Protein AF-A0ABD3PAX6-F1 (afdb_monomer)

Mean predicted aligned error: 10.66 Å

Secondary structure (DSSP, 8-state):
-------TTSPPPPBTTB--SSHHHHHHHHHHHHHHHHHHHS-------SSS----PPPEEEE-S-HHHHTT--GGGSPTT-EEEEEEEEBTTB--HHHHHHHHHHHHHHHHHTT--SHHHHHT--GGG-EEE--TTS-SEEE-TT---SSS-EEEEEEEES-SSSSHHHHHHHHHHHHHHHHHSS--

Organism: NCBI:txid2934178

InterPro domains:
  IPR005583 DNA-binding and peroxide stress resistance protein YaaA [PF03883] (1-132)
  IPR005583 DNA-binding and peroxide stress resistance protein YaaA [PTHR30283] (1-163)

Nearest PDB structures (foldseek):
  5caj-assembly2_B  TM=7.526E-01  e=3.115E-07  Escherichia coli K-12

Foldseek 3Di:
DDDDDFFQQDQDDDDPPDPDNGNLSVCLLVVQLVVQVVQVVPPDDDDDDDDDDPDDAGFEAEDLDPCRVCSSYDLLSHDANYEDEDEAEAEPNHGDPVVSNVVSVVLVVQCVVVVDGDPVSSQPDCPPQKHKDADPVRHQKDAPPVDDHPGNYTYMYIYIYNHPPPPVVVVVVVVVVVVVVVVVVVPD

pLDDT: mean 81.48, std 18.69, range [36.78, 98.56]

Structure (mmCIF, N/CA/C/O backbone):
data_AF-A0ABD3PAX6-F1
#
_entry.id   AF-A0ABD3PAX6-F1
#
loop_
_atom_site.group_PDB
_atom_site.id
_atom_site.type_symbol
_atom_site.label_atom_id
_atom_site.label_alt_id
_atom_site.label_comp_id
_atom_site.label_asym_id
_atom_site.label_entity_id
_atom_site.label_seq_id
_atom_site.pdbx_PDB_ins_code
_atom_site.Cartn_x
_atom_site.Cartn_y
_atom_site.Cartn_z
_atom_site.occupancy
_atom_site.B_iso_or_equiv
_atom_site.auth_seq_id
_atom_site.auth_comp_id
_atom_site.auth_asym_id
_atom_site.auth_atom_id
_atom_site.pdbx_PDB_model_num
ATOM 1 N N . MET A 1 1 ? -0.641 9.024 -21.288 1.00 80.88 1 MET A N 1
ATOM 2 C CA . MET A 1 1 ? 0.123 7.758 -21.410 1.00 80.88 1 MET A CA 1
ATOM 3 C C . MET A 1 1 ? -0.416 7.006 -22.624 1.00 80.88 1 MET A C 1
ATOM 5 O O . MET A 1 1 ? -1.624 7.050 -22.813 1.00 80.88 1 MET A O 1
ATOM 9 N N . HIS A 1 2 ? 0.431 6.404 -23.468 1.00 93.50 2 HIS A N 1
ATOM 10 C CA . HIS A 1 2 ? -0.032 5.556 -24.586 1.00 93.50 2 HIS A CA 1
ATOM 11 C C . HIS A 1 2 ? -0.521 4.201 -24.041 1.00 93.50 2 HIS A C 1
ATOM 13 O O . HIS A 1 2 ? -0.022 3.787 -22.992 1.00 93.50 2 HIS A O 1
ATOM 19 N N . PRO A 1 3 ? -1.476 3.512 -24.693 1.00 93.81 3 PRO A N 1
ATOM 20 C CA . PRO A 1 3 ? -1.911 2.191 -24.247 1.00 93.81 3 PRO A CA 1
ATOM 21 C C . PRO A 1 3 ? -0.753 1.186 -24.335 1.00 93.81 3 PRO A C 1
ATOM 23 O O . PRO A 1 3 ? -0.073 1.105 -25.355 1.00 93.81 3 PRO A O 1
ATOM 26 N N . TYR A 1 4 ? -0.529 0.423 -23.265 1.00 93.94 4 TYR A N 1
ATOM 27 C CA . TYR A 1 4 ? 0.494 -0.623 -23.201 1.00 93.94 4 TYR A CA 1
ATOM 28 C C . TYR A 1 4 ? 0.023 -1.792 -22.329 1.00 93.94 4 TYR A C 1
ATOM 30 O O . TYR A 1 4 ? -0.873 -1.640 -21.499 1.00 93.94 4 TYR A O 1
ATOM 38 N N . ARG A 1 5 ? 0.656 -2.957 -22.498 1.00 93.06 5 ARG A N 1
ATOM 39 C CA . ARG A 1 5 ? 0.521 -4.106 -21.596 1.00 93.06 5 ARG A CA 1
ATOM 40 C C . ARG A 1 5 ? 1.903 -4.683 -21.326 1.00 93.06 5 ARG A C 1
ATOM 42 O O . ARG A 1 5 ? 2.498 -5.292 -22.209 1.00 93.06 5 ARG A O 1
ATOM 49 N N . LEU A 1 6 ? 2.416 -4.442 -20.126 1.00 91.88 6 LEU A N 1
ATOM 50 C CA . LEU A 1 6 ? 3.756 -4.850 -19.718 1.00 91.88 6 LEU A CA 1
ATOM 51 C C . LEU A 1 6 ? 3.761 -5.060 -18.200 1.00 91.88 6 LEU A C 1
ATOM 53 O O . LEU A 1 6 ? 3.937 -4.112 -17.438 1.00 91.88 6 LEU A O 1
ATOM 57 N N . GLU A 1 7 ? 3.491 -6.291 -17.774 1.00 92.06 7 GLU A N 1
ATOM 58 C CA . GLU A 1 7 ? 3.361 -6.645 -16.354 1.00 92.06 7 GLU A CA 1
ATOM 59 C C . GLU A 1 7 ? 4.737 -6.812 -15.701 1.00 92.06 7 GLU A C 1
ATOM 61 O O . GLU A 1 7 ? 5.684 -7.242 -16.362 1.00 92.06 7 GLU A O 1
ATOM 66 N N . MET A 1 8 ? 4.857 -6.534 -14.402 1.00 91.81 8 MET A N 1
ATOM 67 C CA . MET A 1 8 ? 6.151 -6.495 -13.705 1.00 91.81 8 MET A CA 1
ATOM 68 C C . MET A 1 8 ? 6.853 -7.867 -13.627 1.00 91.81 8 MET A C 1
ATOM 70 O O . MET A 1 8 ? 8.078 -7.945 -13.534 1.00 91.81 8 MET A O 1
ATOM 74 N N . THR A 1 9 ? 6.089 -8.956 -13.720 1.00 90.31 9 THR A N 1
ATOM 75 C CA . THR A 1 9 ? 6.612 -10.331 -13.808 1.00 90.31 9 THR A CA 1
ATOM 76 C C . THR A 1 9 ? 7.155 -10.705 -15.188 1.00 90.31 9 THR A C 1
ATOM 78 O O . THR A 1 9 ? 7.787 -11.751 -15.325 1.00 90.31 9 THR A O 1
ATOM 81 N N . SER A 1 10 ? 6.944 -9.872 -16.211 1.00 90.06 10 SER A N 1
ATOM 82 C CA . SER A 1 10 ? 7.397 -10.163 -17.575 1.00 90.06 10 SER A CA 1
ATOM 83 C C . SER A 1 10 ? 8.920 -10.245 -17.643 1.00 90.06 10 SER A C 1
ATOM 85 O O . SER A 1 10 ? 9.623 -9.462 -16.996 1.00 90.06 10 SER A O 1
ATOM 87 N N . ARG A 1 11 ? 9.438 -11.152 -18.478 1.00 85.75 11 ARG A N 1
ATOM 88 C CA . ARG A 1 11 ? 10.875 -11.223 -18.752 1.00 85.75 11 ARG A CA 1
ATOM 89 C C . ARG A 1 11 ? 11.302 -9.994 -19.569 1.00 85.75 11 ARG A C 1
ATOM 91 O O . ARG A 1 11 ? 10.671 -9.704 -20.589 1.00 85.75 11 ARG A O 1
ATOM 98 N N . PRO A 1 12 ? 12.334 -9.253 -19.142 1.00 82.12 12 PRO A N 1
ATOM 99 C CA . PRO A 1 12 ? 12.832 -8.118 -19.896 1.00 82.12 12 PRO A CA 1
ATOM 100 C C . PRO A 1 12 ? 13.478 -8.553 -21.210 1.00 82.12 12 PRO A C 1
ATOM 102 O O . PRO A 1 12 ? 1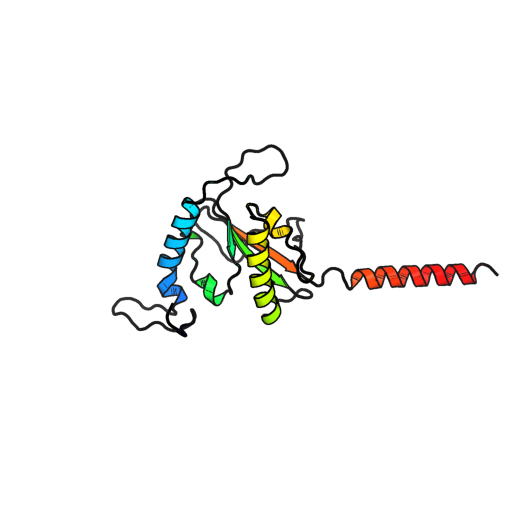3.990 -9.664 -21.333 1.00 82.12 12 PRO A O 1
ATOM 105 N N . PHE A 1 13 ? 13.530 -7.628 -22.170 1.00 80.75 13 PHE A N 1
ATOM 106 C CA . PHE A 1 13 ? 14.451 -7.770 -23.294 1.00 80.75 13 PHE A CA 1
ATOM 107 C C . PHE A 1 13 ? 15.891 -7.858 -22.767 1.00 80.75 13 PHE A C 1
ATOM 109 O O . PHE A 1 13 ? 16.261 -6.970 -21.978 1.00 80.75 13 PHE A O 1
ATOM 116 N N . PRO A 1 14 ? 16.666 -8.876 -23.197 1.00 75.69 14 PRO A N 1
ATOM 117 C CA . PRO A 1 14 ? 18.051 -9.059 -22.783 1.00 75.69 14 PRO A CA 1
ATOM 118 C C . PRO A 1 14 ? 18.893 -7.817 -23.073 1.00 75.69 14 PRO A C 1
ATOM 120 O O . PRO A 1 14 ? 18.686 -7.134 -24.079 1.00 75.69 14 PRO A O 1
ATOM 123 N N . ARG A 1 15 ? 19.846 -7.533 -22.190 1.00 74.94 15 ARG A N 1
ATOM 124 C CA . ARG A 1 15 ? 20.941 -6.589 -22.426 1.00 74.94 15 ARG A CA 1
ATOM 125 C C . ARG A 1 15 ? 22.255 -7.328 -22.254 1.00 74.94 15 ARG A C 1
ATOM 127 O O . ARG A 1 15 ? 22.300 -8.298 -21.509 1.00 74.94 15 ARG A O 1
ATOM 134 N N . GLU A 1 16 ? 23.291 -6.852 -22.937 1.00 62.81 16 GLU A N 1
ATOM 135 C CA . GLU A 1 16 ? 24.602 -7.511 -22.996 1.00 62.81 16 GLU A CA 1
ATOM 136 C C . GLU A 1 16 ? 25.227 -7.745 -21.602 1.00 62.81 16 GLU A C 1
ATOM 138 O O . GLU A 1 16 ? 25.950 -8.721 -21.442 1.00 62.81 16 GLU A O 1
ATOM 143 N N . ASP A 1 17 ? 24.835 -6.961 -20.582 1.00 65.62 17 ASP A N 1
ATOM 144 C CA . ASP A 1 17 ? 25.420 -6.992 -19.228 1.00 65.62 17 ASP A CA 1
ATOM 145 C C . ASP A 1 17 ? 24.410 -7.178 -18.066 1.00 65.62 17 ASP A C 1
ATOM 147 O O . ASP A 1 17 ? 24.768 -6.997 -16.902 1.00 65.62 17 ASP A O 1
ATOM 151 N N . GLU A 1 18 ? 23.136 -7.505 -18.330 1.00 68.25 18 GLU A N 1
ATOM 152 C CA . GLU A 1 18 ? 22.104 -7.649 -17.279 1.00 68.25 18 GLU A CA 1
ATOM 153 C C . GLU A 1 18 ? 21.283 -8.942 -17.463 1.00 68.25 18 GLU A C 1
ATOM 155 O O . GLU A 1 18 ? 20.508 -9.056 -18.415 1.00 68.25 18 GLU A O 1
ATOM 160 N N . ASP A 1 19 ? 21.391 -9.887 -16.516 1.00 70.06 19 ASP A N 1
ATOM 161 C CA . ASP A 1 19 ? 20.527 -11.082 -16.433 1.00 70.06 19 ASP A CA 1
ATOM 162 C C . ASP A 1 19 ? 19.377 -10.864 -15.437 1.00 70.06 19 ASP A C 1
ATOM 164 O O . ASP A 1 19 ? 19.252 -11.499 -14.388 1.00 70.06 19 ASP A O 1
ATOM 168 N N . ASP A 1 20 ? 18.542 -9.874 -15.748 1.00 81.62 20 ASP A N 1
ATOM 169 C CA . ASP A 1 20 ? 17.336 -9.597 -14.981 1.00 81.62 20 ASP A CA 1
ATOM 170 C C . ASP A 1 20 ? 16.285 -10.691 -15.197 1.00 81.62 20 ASP A C 1
ATOM 172 O O . ASP A 1 20 ? 15.753 -10.868 -16.298 1.00 81.62 20 ASP A O 1
ATOM 176 N N . ALA A 1 21 ? 15.899 -11.370 -14.116 1.00 85.06 21 ALA A N 1
ATOM 177 C CA . ALA A 1 21 ? 14.872 -12.408 -14.170 1.00 85.06 21 ALA A CA 1
ATOM 178 C C . ALA A 1 21 ? 13.506 -11.868 -14.640 1.00 85.06 21 ALA A C 1
ATOM 180 O O . ALA A 1 21 ? 12.761 -12.564 -15.334 1.00 85.06 21 ALA A O 1
ATOM 181 N N . ASN A 1 22 ? 13.154 -10.636 -14.257 1.00 90.31 22 ASN A N 1
ATOM 182 C CA . ASN A 1 22 ? 11.889 -9.990 -14.607 1.00 90.31 22 ASN A CA 1
ATOM 183 C C . ASN A 1 22 ? 12.006 -8.454 -14.558 1.00 90.31 22 ASN A C 1
ATOM 185 O O . ASN A 1 22 ? 13.026 -7.888 -14.170 1.00 90.31 22 ASN A O 1
ATOM 189 N N . LEU A 1 23 ? 10.951 -7.745 -14.961 1.00 92.25 23 LEU A N 1
ATOM 190 C CA . LEU A 1 23 ? 10.941 -6.282 -14.901 1.00 92.25 23 LEU A CA 1
ATOM 191 C C . LEU A 1 23 ? 11.031 -5.740 -13.470 1.00 92.25 23 LEU A C 1
ATOM 193 O O . LEU A 1 23 ? 11.559 -4.642 -13.288 1.00 92.25 23 LEU A O 1
ATOM 197 N N . ALA A 1 24 ? 10.578 -6.487 -12.458 1.00 91.19 24 ALA A N 1
ATOM 198 C CA . ALA A 1 24 ? 10.732 -6.062 -11.073 1.00 91.19 24 ALA A CA 1
ATOM 199 C C . ALA A 1 24 ? 12.209 -5.915 -10.694 1.00 91.19 24 ALA A C 1
ATOM 201 O O . ALA A 1 24 ? 12.563 -4.877 -10.137 1.00 91.19 24 ALA A O 1
ATOM 202 N N . SER A 1 25 ? 13.067 -6.892 -11.031 1.00 90.94 25 SER A N 1
ATOM 203 C CA . SER A 1 25 ? 14.514 -6.808 -10.769 1.00 90.94 25 SER A CA 1
ATOM 204 C C . SER A 1 25 ? 15.141 -5.643 -11.532 1.00 90.94 25 SER A C 1
ATOM 206 O O . SER A 1 25 ? 15.797 -4.794 -10.924 1.00 90.94 25 SER A O 1
ATOM 208 N N . ARG A 1 26 ? 14.788 -5.508 -12.815 1.00 91.12 26 ARG A N 1
ATOM 209 C CA . ARG A 1 26 ? 15.290 -4.453 -13.702 1.00 91.12 26 ARG A CA 1
ATOM 210 C C . ARG A 1 26 ? 15.020 -3.047 -13.187 1.00 91.12 26 ARG A C 1
ATOM 212 O O . ARG A 1 26 ? 15.859 -2.148 -13.259 1.00 91.12 26 ARG A O 1
ATOM 219 N N . TRP A 1 27 ? 13.808 -2.819 -12.693 1.00 92.69 27 TRP A N 1
ATOM 220 C CA . TRP A 1 27 ? 13.383 -1.503 -12.227 1.00 92.69 27 TRP A CA 1
ATOM 221 C C . TRP A 1 27 ? 13.668 -1.270 -10.749 1.00 92.69 27 TRP A C 1
ATOM 223 O O . TRP A 1 27 ? 13.583 -0.118 -10.309 1.00 92.69 27 TRP A O 1
ATOM 233 N N . ARG A 1 28 ? 14.069 -2.314 -10.009 1.00 93.19 28 ARG A N 1
ATOM 234 C CA . ARG A 1 28 ? 14.145 -2.312 -8.547 1.00 93.19 28 ARG A CA 1
ATOM 235 C C . ARG A 1 28 ? 14.882 -1.100 -8.002 1.00 93.19 28 ARG A C 1
ATOM 237 O O . ARG A 1 28 ? 14.334 -0.287 -7.257 1.00 93.19 28 ARG A O 1
ATOM 244 N N . ARG A 1 29 ? 16.126 -0.928 -8.446 1.00 93.88 29 ARG A N 1
ATOM 245 C CA . ARG A 1 29 ? 16.990 0.169 -8.001 1.00 93.88 29 ARG A CA 1
ATOM 246 C C . ARG A 1 29 ? 16.423 1.539 -8.379 1.00 93.88 29 ARG A C 1
ATOM 248 O O . ARG A 1 29 ? 16.417 2.451 -7.558 1.00 93.88 29 ARG A O 1
ATOM 255 N N . ARG A 1 30 ? 15.941 1.701 -9.615 1.00 95.12 30 ARG A N 1
ATOM 256 C CA . ARG A 1 30 ? 15.467 2.997 -10.136 1.00 95.12 30 ARG A CA 1
ATOM 257 C C . ARG A 1 30 ? 14.200 3.469 -9.431 1.00 95.12 30 ARG A C 1
ATOM 259 O O . ARG A 1 30 ? 14.141 4.627 -9.028 1.00 95.12 30 ARG A O 1
ATOM 266 N N . VAL A 1 31 ? 13.218 2.581 -9.279 1.00 96.19 31 VAL A N 1
ATOM 267 C CA . VAL A 1 31 ? 11.948 2.888 -8.607 1.00 96.19 31 VAL A CA 1
ATOM 268 C C . VAL A 1 31 ? 12.199 3.215 -7.141 1.00 96.19 31 VAL A C 1
ATOM 270 O O . VAL A 1 31 ? 11.724 4.241 -6.663 1.00 96.19 31 VAL A O 1
ATOM 273 N N . SER A 1 32 ? 13.013 2.413 -6.455 1.00 95.38 32 SER A N 1
ATOM 274 C CA . SER A 1 32 ? 13.305 2.625 -5.033 1.00 95.38 32 SER A CA 1
ATOM 275 C C . SER A 1 32 ? 14.030 3.947 -4.777 1.00 95.38 32 SER A C 1
ATOM 277 O O . SER A 1 32 ? 13.617 4.705 -3.907 1.00 95.38 32 SER A O 1
ATOM 279 N N . ILE A 1 33 ? 15.041 4.288 -5.590 1.00 94.62 33 ILE A N 1
ATOM 280 C CA . ILE A 1 33 ? 15.737 5.584 -5.494 1.00 94.62 33 ILE A CA 1
ATOM 281 C C . ILE A 1 33 ? 14.780 6.747 -5.764 1.00 94.62 33 ILE A C 1
ATOM 283 O O . ILE A 1 33 ? 14.853 7.774 -5.091 1.00 94.62 33 ILE A O 1
ATOM 287 N N . TYR A 1 34 ? 13.906 6.617 -6.765 1.00 96.12 34 TYR A N 1
ATOM 288 C CA . TYR A 1 34 ? 12.933 7.658 -7.079 1.00 96.12 34 TYR A CA 1
ATOM 289 C C . TYR A 1 34 ? 11.974 7.889 -5.906 1.00 96.12 34 TYR A C 1
ATOM 291 O O . TYR A 1 34 ? 11.870 9.014 -5.424 1.00 96.12 34 TYR A O 1
ATOM 299 N N . LEU A 1 35 ? 11.349 6.823 -5.395 1.00 95.00 35 LEU A N 1
ATOM 300 C CA . LEU A 1 35 ? 10.466 6.903 -4.232 1.00 95.00 35 LEU A CA 1
ATOM 301 C C . LEU A 1 35 ? 11.200 7.455 -3.011 1.00 95.00 35 LEU A C 1
ATOM 303 O O . LEU A 1 35 ? 10.666 8.322 -2.330 1.00 95.00 35 LEU A O 1
ATOM 307 N N . GLY A 1 36 ? 12.442 7.028 -2.770 1.00 92.62 36 GLY A N 1
ATOM 308 C CA . GLY A 1 36 ? 13.245 7.542 -1.667 1.00 92.62 36 GLY A CA 1
ATOM 309 C C . GLY A 1 36 ? 13.457 9.055 -1.743 1.00 92.62 36 GLY A C 1
ATOM 310 O O . GLY A 1 36 ? 13.267 9.747 -0.746 1.00 92.62 36 GLY A O 1
ATOM 311 N N . LYS A 1 37 ? 13.745 9.595 -2.935 1.00 92.75 37 LYS A N 1
ATOM 312 C CA . LYS A 1 37 ? 13.844 11.049 -3.151 1.00 92.75 37 LYS A CA 1
ATOM 313 C C . LYS A 1 37 ? 12.522 11.769 -2.891 1.00 92.75 37 LYS A C 1
ATOM 315 O O . LYS A 1 37 ? 12.536 12.839 -2.287 1.00 92.75 37 LYS A O 1
ATOM 320 N N . GLU A 1 38 ? 11.392 11.206 -3.311 1.00 93.19 38 GLU A N 1
ATOM 321 C CA . GLU A 1 38 ? 10.087 11.813 -3.023 1.00 93.19 38 GLU A CA 1
ATOM 322 C C . GLU A 1 38 ? 9.780 11.789 -1.521 1.00 93.19 38 GLU A C 1
ATOM 324 O O . GLU A 1 38 ? 9.359 12.804 -0.973 1.00 93.19 38 GLU A O 1
ATOM 329 N N . LEU A 1 39 ? 10.095 10.694 -0.823 1.00 90.31 39 LEU A N 1
ATOM 330 C CA . LEU A 1 39 ? 9.917 10.591 0.628 1.00 90.31 39 LEU A CA 1
ATOM 331 C C . LEU A 1 39 ? 10.756 11.628 1.392 1.00 90.31 39 LEU A C 1
ATOM 333 O O . LEU A 1 39 ? 10.253 12.210 2.345 1.00 90.31 39 LEU A O 1
ATOM 337 N N . THR A 1 40 ? 11.986 11.932 0.952 1.00 87.25 40 THR A N 1
ATOM 338 C CA . THR A 1 40 ? 12.804 12.996 1.580 1.00 87.25 40 THR A CA 1
ATOM 339 C C . THR A 1 40 ? 12.249 14.408 1.400 1.00 87.25 40 THR A C 1
ATOM 341 O O . THR A 1 40 ? 12.600 15.307 2.159 1.00 87.25 40 THR A O 1
ATOM 344 N N . ARG A 1 41 ? 11.401 14.632 0.388 1.00 85.81 41 ARG A N 1
ATOM 345 C CA . ARG A 1 41 ? 10.788 15.943 0.123 1.00 85.81 41 ARG A CA 1
ATOM 346 C C . ARG A 1 41 ? 9.532 16.180 0.948 1.00 85.81 41 ARG A C 1
ATOM 348 O O . ARG A 1 41 ? 9.098 17.326 1.073 1.00 85.81 41 ARG A O 1
ATOM 355 N N . ILE A 1 42 ? 8.939 15.121 1.495 1.00 82.12 42 ILE A N 1
ATOM 356 C CA . ILE A 1 42 ? 7.822 15.238 2.423 1.00 82.12 42 ILE A CA 1
ATOM 357 C C . ILE A 1 42 ? 8.382 15.864 3.702 1.00 82.12 42 ILE A C 1
ATOM 359 O O . ILE A 1 42 ? 9.102 15.224 4.462 1.00 82.12 42 ILE A O 1
ATOM 363 N N . ARG A 1 43 ? 8.084 17.150 3.917 1.00 61.94 43 ARG A N 1
ATOM 364 C CA . ARG A 1 43 ? 8.413 17.871 5.153 1.00 61.94 43 ARG A CA 1
ATOM 365 C C . ARG A 1 43 ? 7.711 17.142 6.312 1.00 61.94 43 ARG A C 1
ATOM 367 O O . ARG A 1 43 ? 6.486 17.200 6.393 1.00 61.94 43 ARG A O 1
ATOM 374 N N . SER A 1 44 ? 8.455 16.434 7.166 1.00 53.62 44 SER A N 1
ATOM 375 C CA . SER A 1 44 ? 7.926 15.875 8.424 1.00 53.62 44 SER A CA 1
ATOM 376 C C . SER A 1 44 ? 7.246 16.998 9.235 1.00 53.62 44 SER A C 1
ATOM 378 O O . SER A 1 44 ? 7.745 18.127 9.225 1.00 53.62 44 SER A O 1
ATOM 380 N N . PRO A 1 45 ? 6.094 16.741 9.883 1.00 57.94 45 PRO A N 1
ATOM 381 C CA . PRO A 1 45 ? 6.030 15.717 10.925 1.00 57.94 45 PRO A CA 1
ATOM 382 C C . PRO A 1 45 ? 4.866 14.728 10.761 1.00 57.94 45 PRO A C 1
ATOM 384 O O . PRO A 1 45 ? 3.806 15.077 10.238 1.00 57.94 45 PRO A O 1
ATOM 387 N N . PRO A 1 46 ? 5.029 13.497 11.273 1.00 47.66 46 PRO A N 1
ATOM 388 C CA . PRO A 1 46 ? 4.140 13.131 12.374 1.00 47.66 46 PRO A CA 1
ATOM 389 C C . PRO A 1 46 ? 4.828 12.330 13.486 1.00 47.66 46 PRO A C 1
ATOM 391 O O . PRO A 1 46 ? 5.616 11.416 13.251 1.00 47.66 46 PRO A O 1
ATOM 394 N N . ARG A 1 47 ? 4.453 12.691 14.714 1.00 50.16 47 ARG A N 1
ATOM 395 C CA . ARG A 1 47 ? 4.813 12.040 15.974 1.00 50.16 47 ARG A CA 1
ATOM 396 C C . ARG A 1 47 ? 4.327 10.590 15.976 1.00 50.16 47 ARG A C 1
ATOM 398 O O . ARG A 1 47 ? 3.189 10.318 15.592 1.00 50.16 47 ARG A O 1
ATOM 405 N N . LEU A 1 48 ? 5.165 9.682 16.461 1.00 45.56 48 LEU A N 1
ATOM 406 C CA . LEU A 1 48 ? 4.713 8.386 16.951 1.00 45.56 48 LEU A CA 1
ATOM 407 C C . LEU A 1 48 ? 4.477 8.553 18.458 1.00 45.56 48 LEU A C 1
ATOM 409 O O . LEU A 1 48 ? 5.443 8.610 19.206 1.00 45.56 48 LEU A O 1
ATOM 413 N N . GLY A 1 49 ? 3.225 8.693 18.896 1.00 45.03 49 GLY A N 1
ATOM 414 C CA . GLY A 1 49 ? 2.901 8.688 20.326 1.00 45.03 49 GLY A CA 1
ATOM 415 C C . GLY A 1 49 ? 1.568 9.347 20.668 1.00 45.03 49 GLY A C 1
ATOM 416 O O . GLY A 1 49 ? 1.340 10.513 20.340 1.00 45.03 49 GLY A O 1
ATOM 417 N N . GLU A 1 50 ? 0.705 8.601 21.358 1.00 47.00 50 GLU A N 1
ATOM 418 C CA . GLU A 1 50 ? -0.153 9.198 22.379 1.00 47.00 50 GLU A CA 1
ATOM 419 C C . GLU A 1 50 ? 0.793 9.635 23.509 1.00 47.00 50 GLU A C 1
ATOM 421 O O . GLU A 1 50 ? 1.582 8.830 23.985 1.00 47.00 50 GLU A O 1
ATOM 426 N N . GLU A 1 51 ? 0.751 10.918 23.866 1.00 42.22 51 GLU A N 1
ATOM 427 C CA . GLU A 1 51 ? 1.515 11.544 24.957 1.00 42.22 51 GLU A CA 1
ATOM 428 C C . GLU A 1 51 ? 3.030 11.781 24.729 1.00 42.22 51 GLU A C 1
ATOM 430 O O . GLU A 1 51 ? 3.883 10.908 24.821 1.00 42.22 51 GLU A O 1
ATOM 435 N N . GLY A 1 52 ? 3.380 13.057 24.535 1.00 40.78 52 GLY A N 1
ATOM 436 C CA . GLY A 1 52 ? 4.532 13.657 25.223 1.00 40.78 52 GLY A CA 1
ATOM 437 C C . GLY A 1 52 ? 5.943 13.530 24.640 1.00 40.78 52 GLY A C 1
ATOM 438 O O . GLY A 1 52 ? 6.756 14.386 24.974 1.00 40.78 52 GLY A O 1
ATOM 439 N N . GLU A 1 53 ? 6.259 12.577 23.763 1.00 36.78 53 GLU A N 1
ATOM 440 C CA . GLU A 1 53 ? 7.625 12.461 23.216 1.00 36.78 53 GLU A CA 1
ATOM 441 C C . GLU A 1 53 ? 7.734 13.002 21.779 1.00 36.78 53 GLU A C 1
ATOM 443 O O . GLU A 1 53 ? 7.097 12.522 20.838 1.00 36.78 53 GLU A O 1
ATOM 448 N N . GLU A 1 54 ? 8.560 14.037 21.592 1.00 38.94 54 GLU A N 1
ATOM 449 C CA . GLU A 1 54 ? 8.977 14.534 20.276 1.00 38.94 54 GLU A CA 1
ATOM 450 C C . GLU A 1 54 ? 9.966 13.550 19.629 1.00 38.94 54 GLU A C 1
ATOM 452 O O . GLU A 1 54 ? 11.165 13.794 19.552 1.00 38.94 54 GLU A O 1
ATOM 457 N N . GLY A 1 55 ? 9.463 12.398 19.183 1.00 43.53 55 GLY A N 1
ATOM 458 C CA . GLY A 1 55 ? 10.237 11.441 18.395 1.00 43.53 55 GLY A CA 1
ATOM 459 C C . GLY A 1 55 ? 10.339 11.845 16.919 1.00 43.53 55 GLY A C 1
ATOM 460 O O . GLY A 1 55 ? 9.352 12.273 16.312 1.00 43.53 55 GLY A O 1
ATOM 461 N N . GLU A 1 56 ? 11.521 11.658 16.322 1.00 48.50 56 GLU A N 1
ATOM 462 C CA . GLU A 1 56 ? 11.774 11.773 14.877 1.00 48.50 56 GLU A CA 1
ATOM 463 C C . GLU A 1 56 ? 10.989 10.704 14.088 1.00 48.50 56 GLU A C 1
ATOM 465 O O . GLU A 1 56 ? 11.497 9.638 13.741 1.00 48.50 56 GLU A O 1
ATOM 470 N N . GLY A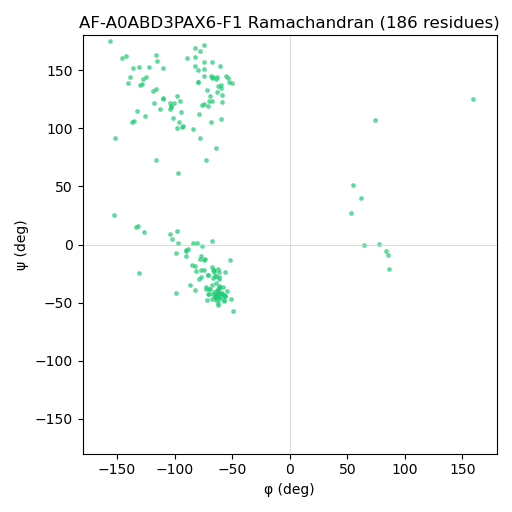 1 57 ? 9.715 10.967 13.798 1.00 63.97 57 GLY A N 1
ATOM 471 C CA . GLY A 1 57 ? 8.935 10.149 12.871 1.00 63.97 57 GLY A CA 1
ATOM 472 C C . GLY A 1 57 ? 9.417 10.333 11.427 1.00 63.97 57 GLY A C 1
ATOM 473 O O . GLY A 1 57 ? 9.450 11.455 10.910 1.00 63.97 57 GLY A O 1
ATOM 474 N N . GLY A 1 58 ? 9.788 9.236 10.762 1.00 79.50 58 GLY A N 1
ATOM 475 C CA . GLY A 1 58 ? 10.117 9.235 9.335 1.00 79.50 58 GLY A CA 1
ATOM 476 C C . GLY A 1 58 ? 8.879 9.149 8.426 1.00 79.50 58 GLY A C 1
ATOM 477 O O .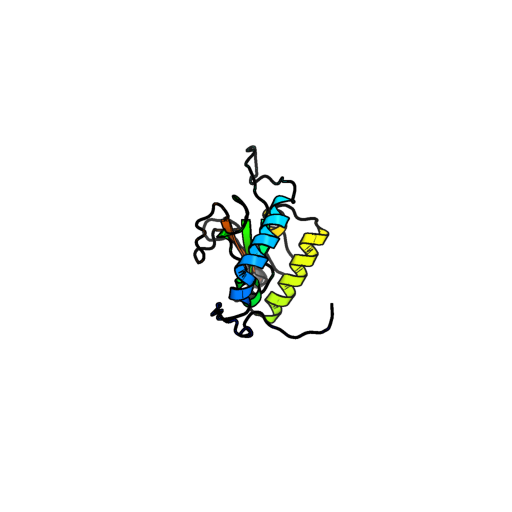 GLY A 1 58 ? 7.766 8.890 8.893 1.00 79.50 58 GLY A O 1
ATOM 478 N N . PRO A 1 59 ? 9.043 9.369 7.110 1.00 89.56 59 PRO A N 1
ATOM 479 C CA . PRO A 1 59 ? 7.933 9.360 6.161 1.00 89.56 59 PRO A CA 1
ATOM 480 C C . PRO A 1 59 ? 7.346 7.950 5.987 1.00 89.56 59 PRO A C 1
ATOM 482 O O . PRO A 1 59 ? 8.069 6.953 5.995 1.00 89.56 59 PRO A O 1
ATOM 485 N N . ILE A 1 60 ? 6.028 7.865 5.783 1.00 92.00 60 ILE A N 1
ATOM 486 C CA . ILE A 1 60 ? 5.302 6.596 5.635 1.00 92.00 60 ILE A CA 1
ATOM 487 C C . ILE A 1 60 ? 4.970 6.357 4.157 1.00 92.00 60 ILE A C 1
ATOM 489 O O . ILE A 1 60 ? 4.223 7.117 3.542 1.00 92.00 60 ILE A O 1
ATOM 493 N N . LEU A 1 61 ? 5.477 5.260 3.599 1.00 94.88 61 LEU A N 1
ATOM 494 C CA . LEU A 1 61 ? 5.107 4.731 2.292 1.00 94.88 61 LEU A CA 1
ATOM 495 C C . LEU A 1 61 ? 4.072 3.612 2.468 1.00 94.88 61 LEU A C 1
ATOM 497 O O . LEU A 1 61 ? 4.420 2.471 2.777 1.00 94.88 61 LEU A O 1
ATOM 501 N N . VAL A 1 62 ? 2.792 3.931 2.262 1.00 96.94 62 VAL A N 1
ATOM 502 C CA . VAL A 1 62 ? 1.693 2.956 2.357 1.00 96.94 62 VAL A CA 1
ATOM 503 C C . V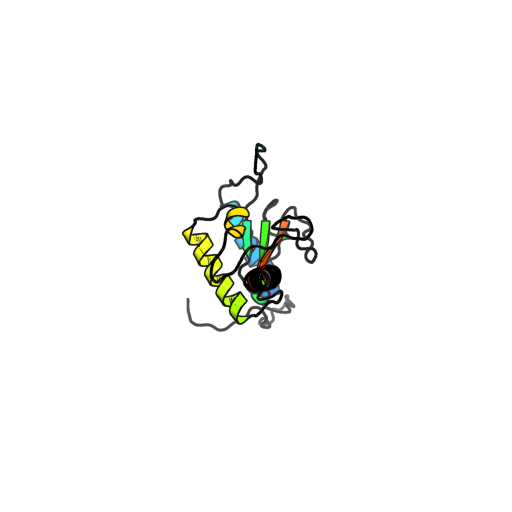AL A 1 62 ? 1.624 2.109 1.084 1.00 96.94 62 VAL A C 1
ATOM 505 O O . VAL A 1 62 ? 1.272 2.595 0.009 1.00 96.94 62 VAL A O 1
ATOM 508 N N . ASN A 1 63 ? 1.935 0.819 1.199 1.00 97.56 63 ASN A N 1
ATOM 509 C CA . ASN A 1 63 ? 1.897 -0.126 0.091 1.00 97.56 63 ASN A CA 1
ATOM 510 C C . ASN A 1 63 ? 0.481 -0.679 -0.126 1.00 97.56 63 ASN A C 1
ATOM 512 O O . ASN A 1 63 ? 0.052 -1.630 0.532 1.00 97.56 63 ASN A O 1
ATOM 516 N N . LEU A 1 64 ? -0.221 -0.102 -1.102 1.00 97.94 64 LEU A N 1
ATOM 517 C CA . LEU A 1 64 ? -1.510 -0.592 -1.607 1.00 97.94 64 LEU A CA 1
ATOM 518 C C . LEU A 1 64 ? -1.384 -1.310 -2.958 1.00 97.94 64 LEU A C 1
ATOM 520 O O . LEU A 1 64 ? -2.398 -1.626 -3.580 1.00 97.94 64 LEU A O 1
ATOM 524 N N . ALA A 1 65 ? -0.166 -1.572 -3.436 1.00 96.38 65 ALA A N 1
ATOM 525 C CA . ALA A 1 65 ? 0.048 -2.327 -4.664 1.00 96.38 65 ALA A CA 1
ATOM 526 C C . ALA A 1 65 ? -0.129 -3.841 -4.426 1.00 96.38 65 ALA A C 1
ATOM 528 O O . ALA A 1 65 ? -0.223 -4.327 -3.297 1.00 96.38 65 ALA A O 1
ATOM 529 N N . SER A 1 66 ? -0.231 -4.623 -5.502 1.00 94.25 66 SER A N 1
ATOM 530 C CA . SER A 1 66 ? -0.061 -6.077 -5.400 1.00 94.25 66 SER A CA 1
ATOM 531 C C . SER A 1 66 ? 1.408 -6.439 -5.217 1.00 94.25 66 SER A C 1
ATOM 533 O O . SER A 1 66 ? 2.273 -5.698 -5.673 1.00 94.25 66 SER A O 1
ATOM 535 N N . GLU A 1 67 ? 1.676 -7.620 -4.646 1.00 92.19 67 GLU A N 1
ATOM 536 C CA . GLU A 1 67 ? 3.050 -8.096 -4.415 1.00 92.19 67 GLU A CA 1
ATOM 537 C C . GLU A 1 67 ? 3.886 -8.092 -5.700 1.00 92.19 67 GLU A C 1
ATOM 539 O O . GLU A 1 67 ? 5.028 -7.654 -5.684 1.00 92.19 67 GLU A O 1
ATOM 544 N N . GLU A 1 68 ? 3.292 -8.484 -6.832 1.00 90.75 68 GLU A N 1
ATOM 545 C CA . GLU A 1 68 ? 3.930 -8.406 -8.152 1.00 90.75 68 GLU A CA 1
ATOM 546 C C . GLU A 1 68 ? 4.514 -7.016 -8.440 1.00 90.75 68 GLU A C 1
ATOM 548 O O . GLU A 1 68 ? 5.668 -6.905 -8.844 1.00 90.75 68 GLU A O 1
ATOM 553 N N . TYR A 1 69 ? 3.747 -5.956 -8.190 1.00 94.31 69 TYR A N 1
ATOM 554 C CA . TYR A 1 69 ? 4.179 -4.595 -8.487 1.00 94.31 69 TYR A CA 1
ATOM 555 C C . TYR A 1 69 ? 5.075 -4.031 -7.385 1.00 94.31 69 TYR A C 1
ATOM 557 O O . TYR A 1 69 ? 6.062 -3.376 -7.694 1.00 94.31 69 TYR A O 1
ATOM 565 N N . SER A 1 70 ? 4.789 -4.303 -6.108 1.00 94.56 70 SER A N 1
ATOM 566 C CA . SER A 1 70 ? 5.623 -3.819 -5.001 1.00 94.56 70 SER A CA 1
ATOM 567 C C . SER A 1 70 ? 6.945 -4.574 -4.852 1.00 94.56 70 SER A C 1
ATOM 569 O O . SER A 1 70 ? 7.826 -4.104 -4.139 1.00 94.56 70 SER A O 1
ATOM 571 N N . SER A 1 71 ? 7.119 -5.721 -5.516 1.00 91.94 71 SER A N 1
ATOM 572 C CA . SER A 1 71 ? 8.372 -6.492 -5.498 1.00 91.94 71 SER A CA 1
ATOM 573 C C . SER A 1 71 ? 9.569 -5.727 -6.079 1.00 91.94 71 SER A C 1
ATOM 575 O O . SER A 1 71 ? 10.716 -6.030 -5.744 1.00 91.94 71 SER A O 1
ATOM 577 N N . CYS A 1 72 ? 9.323 -4.694 -6.892 1.00 93.25 72 CYS A N 1
ATOM 578 C CA . CYS A 1 72 ? 10.359 -3.793 -7.393 1.00 93.25 72 CYS A CA 1
ATOM 579 C C . CYS A 1 72 ? 10.769 -2.710 -6.375 1.00 93.25 72 CYS A C 1
ATOM 581 O O . CYS A 1 72 ? 11.606 -1.867 -6.678 1.00 93.25 72 CYS A O 1
ATOM 583 N N . ILE A 1 73 ? 10.205 -2.700 -5.168 1.00 94.12 73 ILE A N 1
ATOM 584 C CA . ILE A 1 73 ? 10.613 -1.773 -4.113 1.00 94.12 73 ILE A CA 1
ATOM 585 C C . ILE A 1 73 ? 11.628 -2.471 -3.209 1.00 94.12 73 ILE A C 1
ATOM 587 O O . ILE A 1 73 ? 11.372 -3.535 -2.641 1.00 94.12 73 ILE A O 1
ATOM 591 N N . ASP A 1 74 ? 12.790 -1.847 -3.077 1.00 92.62 74 ASP A N 1
ATOM 592 C CA . ASP A 1 74 ? 13.825 -2.194 -2.123 1.00 92.62 74 ASP A CA 1
ATOM 593 C C . ASP A 1 74 ? 13.770 -1.234 -0.940 1.00 92.62 74 ASP A C 1
ATOM 595 O O . ASP A 1 74 ? 14.120 -0.058 -1.063 1.00 92.62 74 ASP A O 1
ATOM 599 N N . ALA A 1 75 ? 13.334 -1.743 0.210 1.00 90.88 75 ALA A N 1
ATOM 600 C CA . ALA A 1 75 ? 13.253 -0.953 1.430 1.00 90.88 75 ALA A CA 1
ATOM 601 C C . ALA A 1 75 ? 14.627 -0.425 1.878 1.00 90.88 75 ALA A C 1
ATOM 603 O O . ALA A 1 75 ? 14.683 0.657 2.450 1.00 90.88 75 ALA A O 1
ATOM 604 N N . ASN A 1 76 ? 15.726 -1.118 1.546 1.00 89.88 76 ASN A N 1
ATOM 605 C CA . ASN A 1 76 ? 17.086 -0.693 1.902 1.00 89.88 76 ASN A CA 1
ATOM 606 C C . ASN A 1 76 ? 17.531 0.588 1.189 1.00 89.88 76 ASN A C 1
ATOM 608 O O . ASN A 1 76 ? 18.497 1.229 1.594 1.00 89.88 76 ASN A O 1
ATOM 612 N N . LEU A 1 77 ? 16.860 0.932 0.088 1.00 92.06 77 LEU A N 1
ATOM 613 C CA . LEU A 1 77 ? 17.138 2.129 -0.701 1.00 92.06 77 LEU A CA 1
ATOM 614 C C . LEU A 1 77 ? 16.198 3.292 -0.347 1.00 92.06 77 LEU A C 1
ATOM 616 O O . LEU A 1 77 ? 16.280 4.352 -0.973 1.00 92.06 77 LEU A O 1
ATOM 620 N N . LEU A 1 78 ? 15.298 3.100 0.623 1.00 91.88 78 LEU A N 1
ATOM 621 C CA . LEU A 1 78 ? 14.465 4.165 1.170 1.00 91.88 78 LEU A CA 1
ATOM 622 C C . LEU A 1 78 ? 15.248 4.962 2.236 1.00 91.88 78 LEU A C 1
ATOM 624 O O . LEU A 1 78 ? 16.267 4.490 2.741 1.00 91.88 78 LEU A O 1
ATOM 628 N N . PRO A 1 79 ? 14.818 6.191 2.576 1.00 88.81 79 PRO A N 1
ATOM 629 C CA . PRO A 1 79 ? 15.489 7.006 3.583 1.00 88.81 79 PRO A CA 1
ATOM 630 C C . PRO A 1 79 ? 15.503 6.327 4.955 1.00 88.81 79 PRO A C 1
ATOM 632 O O . PRO A 1 79 ? 14.588 5.573 5.292 1.00 88.81 79 PRO A O 1
ATOM 635 N N . ARG A 1 80 ? 16.504 6.660 5.780 1.00 84.38 80 ARG A N 1
ATOM 636 C CA . ARG A 1 80 ? 16.539 6.241 7.191 1.00 84.38 80 ARG A CA 1
ATOM 637 C C . ARG A 1 80 ? 15.238 6.647 7.888 1.00 84.38 80 ARG A C 1
ATOM 639 O O . ARG A 1 80 ? 14.674 7.696 7.578 1.00 84.38 80 ARG A O 1
ATOM 646 N N . ASN A 1 81 ? 14.758 5.805 8.800 1.00 84.31 81 ASN A N 1
ATOM 647 C CA . ASN A 1 81 ? 13.506 5.975 9.545 1.00 84.31 81 ASN A CA 1
ATOM 648 C C . ASN A 1 81 ? 12.216 5.945 8.703 1.00 84.31 81 ASN A C 1
ATOM 650 O O . ASN A 1 81 ? 11.129 6.053 9.273 1.00 84.31 81 ASN A O 1
ATOM 654 N N . ALA A 1 82 ? 12.285 5.782 7.375 1.00 89.31 82 ALA A N 1
ATOM 655 C CA . ALA A 1 82 ? 11.085 5.627 6.560 1.00 89.31 82 ALA A CA 1
ATOM 656 C C . ALA A 1 82 ? 10.342 4.337 6.932 1.00 89.31 82 ALA A C 1
ATOM 658 O O . ALA A 1 82 ? 10.955 3.301 7.193 1.00 89.31 82 ALA A O 1
ATOM 659 N N . ILE A 1 83 ? 9.013 4.390 6.917 1.00 91.50 83 ILE A N 1
ATOM 660 C CA . ILE A 1 83 ? 8.158 3.230 7.166 1.00 91.50 83 ILE A CA 1
ATOM 661 C C . ILE A 1 83 ? 7.594 2.749 5.836 1.00 91.50 83 ILE A C 1
ATOM 663 O O . ILE A 1 83 ? 6.807 3.450 5.206 1.00 91.50 83 ILE A O 1
ATOM 667 N N . PHE A 1 84 ? 7.940 1.534 5.423 1.00 94.25 84 PHE A N 1
ATOM 668 C CA . PHE A 1 84 ? 7.275 0.852 4.319 1.00 94.25 84 PHE A CA 1
ATOM 669 C C . PHE A 1 84 ? 6.152 -0.031 4.870 1.00 94.25 84 PHE A C 1
ATOM 671 O O . PHE A 1 84 ? 6.405 -1.105 5.415 1.00 94.25 84 PHE A O 1
ATOM 678 N N . LEU A 1 85 ? 4.908 0.447 4.777 1.00 95.44 85 LEU A N 1
ATOM 679 C CA . LEU A 1 85 ? 3.746 -0.173 5.413 1.00 95.44 85 LEU A CA 1
ATOM 680 C C . LEU A 1 85 ? 2.992 -1.083 4.437 1.00 95.44 85 LEU A C 1
ATOM 682 O O . LEU A 1 85 ? 2.243 -0.608 3.585 1.00 95.44 85 LEU A O 1
ATOM 686 N N . ASN A 1 86 ? 3.129 -2.396 4.598 1.00 96.69 86 ASN A N 1
ATOM 687 C CA . ASN A 1 86 ? 2.348 -3.397 3.876 1.00 96.69 86 ASN A CA 1
ATOM 688 C C . ASN A 1 86 ? 0.932 -3.508 4.453 1.00 96.69 86 ASN A C 1
ATOM 690 O O . ASN A 1 86 ? 0.750 -3.876 5.616 1.00 96.69 86 ASN A O 1
ATOM 694 N N . VAL A 1 87 ? -0.079 -3.245 3.622 1.00 97.62 87 VAL A N 1
ATOM 695 C CA . VAL A 1 87 ? -1.492 -3.358 4.006 1.00 97.62 87 VAL A CA 1
ATOM 696 C C . VAL A 1 87 ? -2.079 -4.665 3.480 1.00 97.62 87 VAL A C 1
ATOM 698 O O . VAL A 1 87 ? -2.100 -4.922 2.272 1.00 97.62 87 VAL A O 1
ATOM 701 N N . VAL A 1 88 ? -2.599 -5.492 4.386 1.00 97.00 88 VAL A N 1
ATOM 702 C CA . VAL A 1 88 ? -3.228 -6.774 4.048 1.00 97.00 88 VAL A CA 1
ATOM 703 C C . VAL A 1 88 ? -4.729 -6.695 4.284 1.00 97.00 88 VAL A C 1
ATOM 705 O O . VAL A 1 88 ? -5.169 -6.416 5.392 1.00 97.00 88 VAL A O 1
ATOM 708 N N . PHE A 1 89 ? -5.513 -7.003 3.252 1.00 97.44 89 PHE A N 1
ATOM 709 C CA . PHE A 1 89 ? -6.970 -7.085 3.340 1.00 97.44 89 PHE A CA 1
ATOM 710 C C . PHE A 1 89 ? -7.432 -8.542 3.356 1.00 97.44 89 PHE A C 1
ATOM 712 O O . PHE A 1 89 ? -7.192 -9.296 2.408 1.00 97.44 89 PHE A O 1
ATOM 719 N N . LEU A 1 90 ? -8.139 -8.911 4.417 1.00 96.69 90 LEU A N 1
ATOM 720 C CA . LEU A 1 90 ? -8.725 -10.220 4.653 1.00 96.69 90 LEU A CA 1
ATOM 721 C C . LEU A 1 90 ? -10.253 -10.158 4.559 1.00 96.69 90 LEU A C 1
ATOM 723 O O . LEU A 1 90 ? -10.890 -9.140 4.818 1.00 96.69 90 LEU A O 1
ATOM 727 N N . HIS A 1 91 ? -10.850 -11.274 4.178 1.00 94.50 91 HIS A N 1
ATOM 728 C CA . HIS A 1 91 ? -12.266 -11.542 4.333 1.00 94.50 91 HIS A CA 1
ATOM 729 C C . HIS A 1 91 ? -12.382 -12.857 5.089 1.00 94.50 91 HIS A C 1
ATOM 731 O O . HIS A 1 91 ? -12.002 -13.900 4.551 1.00 94.50 91 HIS A O 1
ATOM 737 N N . ALA A 1 92 ? -12.843 -12.783 6.338 1.00 92.12 92 ALA A N 1
ATOM 738 C CA . ALA A 1 92 ? -12.954 -13.936 7.226 1.00 92.12 92 ALA A CA 1
ATOM 739 C C . ALA A 1 92 ? -11.606 -14.670 7.372 1.00 92.12 92 ALA A C 1
ATOM 741 O O . ALA A 1 92 ? -11.486 -15.870 7.120 1.00 92.12 92 ALA A O 1
ATOM 742 N N . GLY A 1 93 ? -10.554 -13.917 7.702 1.00 93.94 93 GLY A N 1
ATOM 743 C CA . GLY A 1 93 ? -9.207 -14.432 7.941 1.00 93.94 93 GLY A CA 1
ATOM 744 C C . GLY A 1 93 ? -8.401 -14.791 6.688 1.00 93.94 93 GLY A C 1
ATOM 745 O O . GLY A 1 93 ? -7.263 -15.240 6.810 1.00 93.94 93 GLY A O 1
ATOM 746 N N . ARG A 1 94 ? -8.942 -14.609 5.473 1.00 94.38 94 ARG A N 1
ATOM 747 C CA . ARG A 1 94 ? -8.277 -15.015 4.218 1.00 94.38 94 ARG A CA 1
ATOM 748 C C . ARG A 1 94 ? -8.191 -13.883 3.202 1.00 94.38 94 ARG A C 1
ATOM 750 O O . ARG A 1 94 ? -9.134 -13.121 3.022 1.00 94.38 94 ARG A O 1
ATOM 757 N N . VAL A 1 95 ? -7.083 -13.805 2.465 1.00 94.94 95 VAL A N 1
ATOM 758 C CA . VAL A 1 95 ? -6.954 -12.867 1.340 1.00 94.94 95 VAL A CA 1
ATOM 759 C C . VAL A 1 95 ? -7.776 -13.380 0.158 1.00 94.94 95 VAL A C 1
ATOM 761 O O . VAL A 1 95 ? -7.504 -14.453 -0.377 1.00 94.94 95 VAL A O 1
ATOM 764 N N . ILE A 1 96 ? -8.745 -12.585 -0.295 1.00 94.56 96 ILE A N 1
ATOM 765 C CA . ILE A 1 96 ? -9.491 -12.834 -1.536 1.00 94.56 96 ILE A CA 1
ATOM 766 C C . ILE A 1 96 ? -9.128 -11.740 -2.532 1.00 94.56 96 ILE A C 1
ATOM 768 O O . ILE A 1 96 ? -9.412 -10.565 -2.302 1.00 94.56 96 ILE A O 1
ATOM 772 N N . SER A 1 97 ? -8.501 -12.121 -3.646 1.00 92.81 97 SER A N 1
ATOM 773 C CA . SER A 1 97 ? -7.833 -11.197 -4.574 1.00 92.81 97 SER A CA 1
ATOM 774 C C . SER A 1 97 ? -8.740 -10.083 -5.106 1.00 92.81 97 SER A C 1
ATOM 776 O O . SER A 1 97 ? -8.333 -8.923 -5.111 1.00 92.81 97 SER A O 1
ATOM 778 N N . VAL A 1 98 ? -9.973 -10.403 -5.509 1.00 93.00 98 VAL A N 1
ATOM 779 C CA . VAL A 1 98 ? -10.947 -9.422 -6.022 1.00 93.00 98 VAL A CA 1
ATOM 780 C C . VAL A 1 98 ? -11.293 -8.382 -4.955 1.00 93.00 98 VAL A C 1
ATOM 782 O O . VAL A 1 98 ? -11.293 -7.182 -5.229 1.00 93.00 98 VAL A O 1
ATOM 785 N N . HIS A 1 99 ? -11.527 -8.827 -3.720 1.00 94.88 99 HIS A N 1
ATOM 786 C CA . HIS A 1 99 ? -11.850 -7.935 -2.610 1.00 94.88 99 HIS A CA 1
ATOM 787 C C . HIS A 1 99 ? -10.646 -7.112 -2.168 1.00 94.88 99 HIS A C 1
ATOM 789 O O . HIS A 1 99 ? -10.779 -5.907 -2.006 1.00 94.88 99 HIS A O 1
ATOM 795 N N . ALA A 1 100 ? -9.462 -7.717 -2.081 1.00 96.12 100 ALA A N 1
ATOM 796 C CA . ALA A 1 100 ? -8.234 -6.999 -1.760 1.00 96.12 100 ALA A CA 1
ATOM 797 C C . ALA A 1 100 ? -7.916 -5.912 -2.801 1.00 96.12 100 ALA A C 1
ATOM 799 O O . ALA A 1 100 ? -7.559 -4.797 -2.429 1.00 96.12 100 ALA A O 1
ATOM 800 N N . LYS A 1 101 ? -8.095 -6.192 -4.102 1.00 96.44 101 LYS A N 1
ATOM 801 C CA . LYS A 1 101 ? -7.922 -5.196 -5.177 1.00 96.44 101 LYS A CA 1
ATOM 802 C C . LYS A 1 101 ? -8.876 -4.010 -5.012 1.00 96.44 101 LYS A C 1
ATOM 804 O O . LYS A 1 101 ? -8.442 -2.865 -5.103 1.00 96.44 101 LYS A O 1
ATOM 809 N N . ARG A 1 102 ? -10.153 -4.276 -4.723 1.00 96.75 102 ARG A N 1
ATOM 810 C CA . ARG A 1 102 ? -11.152 -3.228 -4.473 1.00 96.75 102 ARG A CA 1
ATOM 811 C C . ARG A 1 102 ? -10.841 -2.425 -3.205 1.00 96.75 102 ARG A C 1
ATOM 813 O O . ARG A 1 102 ? -10.866 -1.198 -3.243 1.00 96.75 102 ARG A O 1
ATOM 820 N N . ALA A 1 103 ? -10.493 -3.108 -2.118 1.00 97.81 103 ALA A N 1
ATOM 821 C CA . ALA A 1 103 ? -10.177 -2.497 -0.833 1.00 97.81 103 ALA A CA 1
ATOM 822 C C . ALA A 1 103 ? -8.955 -1.572 -0.916 1.00 97.81 103 ALA A C 1
ATOM 824 O O . ALA A 1 103 ? -8.992 -0.476 -0.369 1.00 97.81 103 ALA A O 1
ATOM 825 N N . ARG A 1 104 ? -7.922 -1.948 -1.684 1.00 98.19 104 ARG A N 1
ATOM 826 C CA . ARG A 1 104 ? -6.756 -1.089 -1.964 1.00 98.19 104 ARG A CA 1
ATOM 827 C C . ARG A 1 104 ? -7.154 0.236 -2.607 1.00 98.19 104 ARG A C 1
ATOM 829 O O . ARG A 1 104 ? -6.746 1.287 -2.127 1.00 98.19 104 ARG A O 1
ATOM 836 N N . GLY A 1 105 ? -7.983 0.204 -3.652 1.00 98.06 105 GLY A N 1
ATOM 837 C CA . GLY A 1 105 ? -8.489 1.429 -4.281 1.00 98.06 105 GLY A CA 1
ATOM 838 C C . GLY A 1 105 ? -9.353 2.264 -3.329 1.00 98.06 105 GLY A C 1
ATOM 839 O O . GLY A 1 105 ? -9.231 3.486 -3.289 1.00 98.06 105 GLY A O 1
ATOM 840 N N . CYS A 1 106 ? -10.182 1.601 -2.517 1.00 98.12 106 CYS A N 1
ATOM 841 C CA . CYS A 1 106 ? -11.012 2.257 -1.509 1.00 98.12 106 CYS A CA 1
ATOM 842 C C . CYS A 1 106 ? -10.172 2.952 -0.423 1.00 98.12 106 CYS A C 1
ATOM 844 O O . CYS A 1 106 ? -10.437 4.106 -0.098 1.00 98.12 106 CYS A O 1
ATOM 846 N N . MET A 1 107 ? -9.123 2.296 0.082 1.00 98.56 107 MET A N 1
ATOM 847 C CA . MET A 1 107 ? -8.204 2.884 1.056 1.00 98.56 107 MET A CA 1
ATOM 848 C C . MET A 1 107 ? -7.396 4.031 0.456 1.00 98.56 107 MET A C 1
ATOM 850 O O . MET A 1 107 ? -7.289 5.071 1.090 1.00 98.56 107 MET A O 1
ATOM 854 N N . ALA A 1 108 ? -6.888 3.893 -0.773 1.00 98.50 108 ALA A N 1
ATOM 855 C CA . ALA A 1 108 ? -6.166 4.976 -1.442 1.00 98.50 108 ALA A CA 1
ATOM 856 C C . ALA A 1 108 ? -7.020 6.251 -1.526 1.00 98.50 108 ALA A C 1
ATOM 858 O O . ALA A 1 108 ? -6.552 7.342 -1.206 1.00 98.50 108 ALA A O 1
ATOM 859 N N . ARG A 1 109 ? -8.299 6.095 -1.893 1.00 98.38 109 ARG A N 1
ATOM 860 C CA . ARG A 1 109 ? -9.271 7.189 -1.899 1.00 98.38 109 ARG A CA 1
ATOM 861 C C . ARG A 1 109 ? -9.490 7.764 -0.499 1.00 98.38 109 ARG A C 1
ATOM 863 O O . ARG A 1 109 ? -9.389 8.972 -0.334 1.00 98.38 109 ARG A O 1
ATOM 870 N N . TYR A 1 110 ? -9.754 6.918 0.493 1.00 98.50 110 TYR A N 1
ATOM 871 C CA . TYR A 1 110 ? -9.972 7.350 1.875 1.00 98.50 110 TYR A CA 1
ATOM 872 C C . TYR A 1 110 ? -8.788 8.155 2.432 1.00 98.50 110 TYR A C 1
ATOM 874 O O . TYR A 1 110 ? -8.993 9.243 2.960 1.00 98.50 110 TYR A O 1
ATOM 882 N N . LEU A 1 111 ? -7.554 7.664 2.262 1.00 97.75 111 LEU A N 1
ATOM 883 C CA . LEU A 1 111 ? -6.347 8.333 2.758 1.00 97.75 111 LEU A CA 1
ATOM 884 C C . LEU A 1 111 ? -6.171 9.724 2.135 1.00 97.75 111 LEU A C 1
ATOM 886 O O . LEU A 1 111 ? -5.738 10.653 2.816 1.00 97.75 111 LEU A O 1
ATOM 890 N N . ALA A 1 112 ? -6.533 9.876 0.858 1.00 97.25 112 ALA A N 1
ATOM 891 C CA . ALA A 1 112 ? -6.537 11.170 0.187 1.00 97.25 112 ALA A CA 1
ATOM 892 C C . ALA A 1 112 ? -7.654 12.091 0.710 1.00 97.25 112 ALA A C 1
ATOM 894 O O . ALA A 1 112 ? -7.397 13.267 0.949 1.00 97.25 112 ALA A O 1
ATOM 895 N N . GLU A 1 113 ? -8.867 11.564 0.919 1.00 97.94 113 GLU A N 1
ATOM 896 C CA . GLU A 1 113 ? -10.027 12.327 1.408 1.00 97.94 113 GLU A CA 1
ATOM 897 C C . GLU A 1 113 ? -9.809 12.895 2.817 1.00 97.94 113 GLU A C 1
ATOM 899 O O . GLU A 1 113 ? -10.163 14.045 3.066 1.00 97.94 113 GLU A O 1
ATOM 904 N N . VAL A 1 114 ? -9.211 12.120 3.727 1.00 95.56 114 VAL A N 1
ATOM 905 C CA . VAL A 1 114 ? -8.954 12.565 5.111 1.00 95.56 114 VAL A CA 1
ATOM 906 C C . VAL A 1 114 ? -7.611 13.275 5.276 1.00 95.56 114 VAL A C 1
ATOM 908 O O . VAL A 1 114 ? -7.292 13.747 6.362 1.00 95.56 114 VAL A O 1
ATOM 911 N N . GLY A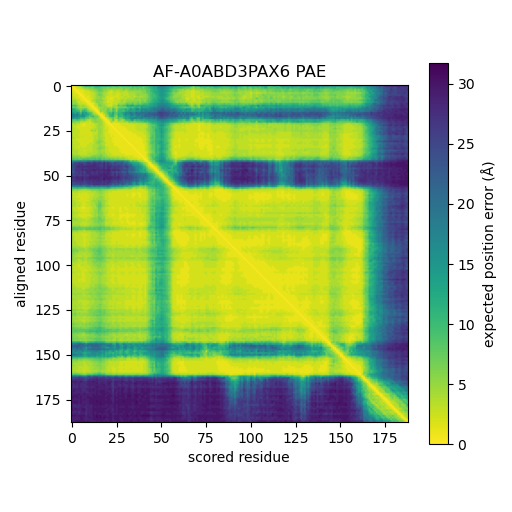 1 115 ? -6.807 13.351 4.210 1.00 94.44 115 GLY A N 1
ATOM 912 C CA . GLY A 1 115 ? -5.477 13.949 4.257 1.00 94.44 115 GLY A CA 1
ATOM 913 C C . GLY A 1 115 ? -4.532 13.227 5.217 1.00 94.44 115 GLY A C 1
ATOM 914 O O . GLY A 1 115 ? -3.767 13.893 5.908 1.00 94.44 115 GLY A O 1
ATOM 915 N N . ALA A 1 116 ? -4.580 11.891 5.249 1.00 92.00 116 ALA A N 1
ATOM 916 C CA . ALA A 1 116 ? -3.856 11.055 6.205 1.00 92.00 116 ALA A CA 1
ATOM 917 C C . ALA A 1 116 ? -2.358 11.406 6.296 1.00 92.00 116 ALA A C 1
ATOM 919 O O . ALA A 1 116 ? -1.684 11.671 5.288 1.00 92.00 116 ALA A O 1
ATOM 920 N N . ARG A 1 117 ? -1.838 11.402 7.524 1.00 89.62 117 ARG A N 1
ATOM 921 C CA . ARG A 1 117 ? -0.441 11.699 7.874 1.00 89.62 117 ARG A CA 1
ATOM 922 C C . ARG A 1 117 ? 0.172 10.654 8.795 1.00 89.62 117 ARG A C 1
ATOM 924 O O . ARG A 1 117 ? 1.387 10.507 8.790 1.00 89.62 117 ARG A O 1
ATOM 931 N N . THR A 1 118 ? -0.630 9.929 9.565 1.00 90.56 118 THR A N 1
ATOM 932 C CA . THR A 1 118 ? -0.158 9.028 10.620 1.00 90.56 118 THR A CA 1
ATOM 933 C C . THR A 1 118 ? -0.513 7.567 10.336 1.00 90.56 118 THR A C 1
ATOM 935 O O . THR A 1 118 ? -1.395 7.263 9.532 1.00 90.56 118 THR A O 1
ATOM 938 N N . LEU A 1 119 ? 0.145 6.631 11.033 1.00 91.75 119 LEU A N 1
ATOM 939 C CA . LEU A 1 119 ? -0.268 5.218 11.030 1.00 91.75 119 LEU A CA 1
ATOM 940 C C . LEU A 1 119 ? -1.679 5.034 11.602 1.00 91.75 119 LEU A C 1
ATOM 942 O O . LEU A 1 119 ? -2.396 4.122 11.187 1.00 91.75 119 LEU A O 1
ATOM 946 N N . ARG A 1 120 ? -2.083 5.906 12.532 1.00 92.38 120 ARG A N 1
ATOM 947 C CA . ARG A 1 120 ? -3.419 5.884 13.120 1.00 92.38 120 ARG A CA 1
ATOM 948 C C . ARG A 1 120 ? -4.486 6.202 12.078 1.00 92.38 120 ARG A C 1
ATOM 950 O O . ARG A 1 120 ? -5.432 5.432 11.964 1.00 92.38 120 ARG A O 1
ATOM 957 N N . ASP A 1 121 ? -4.259 7.219 11.247 1.00 94.56 121 ASP A N 1
ATOM 958 C CA . ASP A 1 121 ? -5.170 7.569 10.149 1.00 94.56 121 ASP A CA 1
ATOM 959 C C . ASP A 1 121 ? -5.362 6.386 9.191 1.00 94.56 121 ASP A C 1
ATOM 961 O O . ASP A 1 121 ? -6.458 6.154 8.693 1.00 94.56 121 ASP A O 1
ATOM 965 N N . VAL A 1 122 ? -4.308 5.593 8.948 1.00 96.25 122 VAL A N 1
ATOM 966 C CA . VAL A 1 122 ? -4.430 4.356 8.163 1.00 96.25 122 VAL A CA 1
ATOM 967 C C . VAL A 1 122 ? -5.332 3.351 8.880 1.00 96.25 122 VAL A C 1
ATOM 969 O O . VAL A 1 122 ? -6.231 2.795 8.252 1.00 96.25 122 VAL A O 1
ATOM 972 N N . CYS A 1 123 ? -5.115 3.127 10.180 1.00 95.69 123 CYS A N 1
ATOM 973 C CA . CYS A 1 123 ? -5.879 2.178 10.999 1.00 95.69 123 CYS A CA 1
ATOM 974 C C . CYS A 1 123 ? -7.360 2.555 11.159 1.00 95.69 123 CYS A C 1
ATOM 976 O O . CYS A 1 123 ? -8.195 1.665 11.323 1.00 95.69 123 CYS A O 1
ATOM 978 N N . ASP A 1 124 ? -7.692 3.842 11.068 1.00 96.06 124 ASP A N 1
ATOM 979 C CA . ASP A 1 124 ? -9.063 4.344 11.171 1.00 96.06 124 ASP A CA 1
ATOM 980 C C . ASP A 1 124 ? -9.893 4.103 9.889 1.00 96.06 124 ASP A C 1
ATOM 982 O O . ASP A 1 124 ? -11.092 4.392 9.853 1.00 96.06 124 ASP A O 1
ATOM 986 N N . PHE A 1 125 ? -9.303 3.508 8.843 1.00 97.38 125 PHE A N 1
ATOM 987 C CA . PHE A 1 125 ? -10.042 3.047 7.668 1.00 97.38 125 PHE A CA 1
ATOM 988 C C . PHE A 1 125 ? -11.130 2.024 8.037 1.00 97.38 125 PHE A C 1
ATOM 990 O O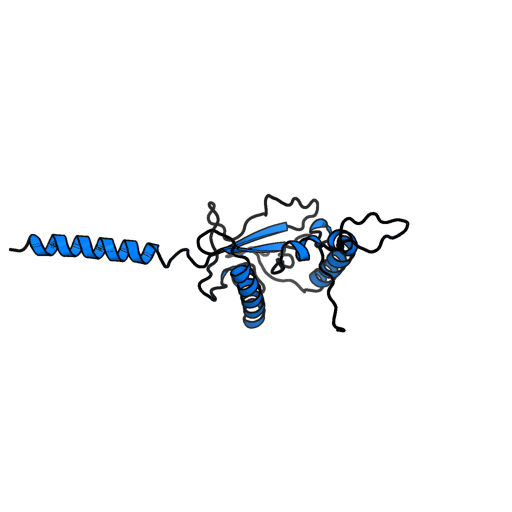 . PHE A 1 125 ? -10.857 0.942 8.564 1.00 97.38 125 PHE A O 1
ATOM 997 N N . ASP A 1 126 ? -12.375 2.344 7.674 1.00 95.44 126 ASP A N 1
ATOM 998 C CA . ASP A 1 126 ? -13.571 1.615 8.108 1.00 95.44 126 ASP A CA 1
ATOM 999 C C . ASP A 1 126 ? -14.574 1.298 6.976 1.00 95.44 126 ASP A C 1
ATOM 1001 O O . ASP A 1 126 ? -15.741 0.966 7.224 1.00 95.44 126 ASP A O 1
ATOM 1005 N N . ARG A 1 127 ? -14.149 1.417 5.711 1.00 95.00 127 ARG A N 1
ATOM 1006 C CA . ARG A 1 127 ? -15.029 1.290 4.537 1.00 95.00 127 ARG A CA 1
ATOM 1007 C C . ARG A 1 127 ? -15.269 -0.166 4.141 1.00 95.00 127 ARG A C 1
ATOM 1009 O O . ARG A 1 127 ? -14.454 -1.051 4.375 1.00 95.00 127 ARG A O 1
ATOM 1016 N N . GLU A 1 128 ? -16.413 -0.418 3.502 1.00 93.06 128 GLU A N 1
ATOM 1017 C CA . GLU A 1 128 ? -16.818 -1.743 2.989 1.00 93.06 128 GLU A CA 1
ATOM 1018 C C . GLU A 1 128 ? -16.765 -2.881 4.030 1.00 93.06 128 GLU A C 1
ATOM 1020 O O . GLU A 1 128 ? -16.601 -4.053 3.690 1.00 93.06 128 GLU A O 1
ATOM 1025 N N . GLY A 1 129 ? -16.931 -2.529 5.309 1.00 93.31 129 GLY A N 1
ATOM 1026 C CA . GLY A 1 129 ? -16.925 -3.460 6.434 1.00 93.31 129 GLY A CA 1
ATOM 1027 C C . GLY A 1 129 ? -15.539 -3.816 6.968 1.00 93.31 1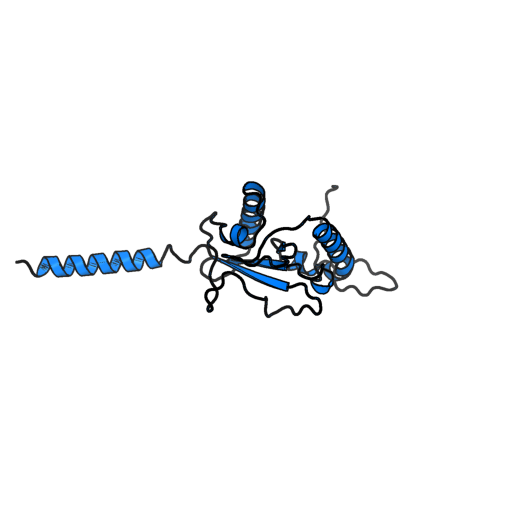29 GLY A C 1
ATOM 1028 O O . GLY A 1 129 ? -15.479 -4.496 7.985 1.00 93.31 129 GLY A O 1
ATOM 1029 N N . TYR A 1 130 ? -14.453 -3.362 6.334 1.00 96.31 130 TYR A N 1
ATOM 1030 C CA . TYR A 1 130 ? -13.092 -3.581 6.822 1.00 96.31 130 TYR A CA 1
ATOM 1031 C C . TYR A 1 130 ? -12.843 -2.847 8.137 1.00 96.31 130 TYR A C 1
ATOM 1033 O O . TYR A 1 130 ? -13.331 -1.737 8.347 1.00 96.31 130 TYR A O 1
ATOM 1041 N N . ARG A 1 131 ? -12.061 -3.474 9.015 1.00 96.19 131 ARG A N 1
ATOM 1042 C CA . ARG A 1 131 ? -11.558 -2.896 10.262 1.00 96.19 131 ARG A CA 1
ATOM 1043 C C . ARG A 1 131 ? -10.113 -3.302 10.475 1.00 96.19 131 ARG A C 1
ATOM 1045 O O . ARG A 1 131 ? -9.760 -4.435 10.149 1.00 96.19 131 ARG A O 1
ATOM 1052 N N . CYS A 1 132 ? -9.310 -2.399 11.030 1.00 96.12 132 CYS A N 1
ATOM 1053 C CA . CYS A 1 132 ? -7.957 -2.724 11.462 1.00 96.12 132 CYS A CA 1
ATOM 1054 C C . CYS A 1 132 ? -7.998 -3.790 12.567 1.00 96.12 132 CYS A C 1
ATOM 1056 O O . CYS A 1 132 ? -8.833 -3.731 13.471 1.00 96.12 132 CYS A O 1
ATOM 1058 N N . VAL A 1 133 ? -7.110 -4.775 12.469 1.00 94.94 133 VAL A N 1
ATOM 1059 C CA . VAL A 1 133 ? -7.017 -5.914 13.383 1.00 94.94 133 VAL A CA 1
ATOM 1060 C C . VAL A 1 133 ? -5.743 -5.783 14.207 1.00 94.94 133 VAL A C 1
ATOM 1062 O O . VAL A 1 133 ? -4.655 -5.670 13.645 1.00 94.94 133 VAL A O 1
ATOM 1065 N N . ALA A 1 134 ? -5.884 -5.834 15.532 1.00 93.88 134 ALA A N 1
ATOM 1066 C CA . ALA A 1 134 ? -4.748 -5.904 16.441 1.00 93.88 134 ALA A CA 1
ATOM 1067 C C . ALA A 1 134 ? -4.012 -7.244 16.299 1.00 93.88 134 ALA A C 1
ATOM 1069 O O . ALA A 1 134 ? -4.622 -8.303 16.127 1.00 93.88 134 ALA A O 1
ATOM 1070 N N . PHE A 1 135 ? -2.692 -7.204 16.416 1.00 91.19 135 PHE A N 1
ATOM 1071 C CA . PHE A 1 135 ? -1.858 -8.382 16.592 1.00 91.19 135 PHE A CA 1
ATOM 1072 C C . PHE A 1 135 ? -1.981 -8.924 18.027 1.00 91.19 135 PHE A C 1
ATOM 1074 O O . PHE A 1 135 ? -2.622 -8.328 18.890 1.00 91.19 135 PHE A O 1
ATOM 1081 N N . ALA A 1 136 ? -1.399 -10.101 18.280 1.00 89.38 136 ALA A N 1
ATOM 1082 C CA . ALA A 1 136 ? -1.529 -10.804 19.563 1.00 89.38 136 ALA A CA 1
ATOM 1083 C C . ALA A 1 136 ? -0.969 -10.017 20.765 1.00 89.38 136 ALA A C 1
ATOM 1085 O O . ALA A 1 136 ? -1.384 -10.251 21.894 1.00 89.38 136 ALA A O 1
ATOM 1086 N N . ASP A 1 137 ? -0.047 -9.092 20.514 1.00 89.06 137 ASP A N 1
ATOM 1087 C CA . ASP A 1 137 ? 0.538 -8.162 21.483 1.00 89.06 137 ASP A CA 1
ATOM 1088 C C . ASP A 1 137 ? -0.316 -6.896 21.702 1.00 89.06 137 ASP A C 1
ATOM 1090 O O . ASP A 1 137 ? 0.071 -6.019 22.466 1.00 89.06 137 ASP A O 1
ATOM 1094 N N . GLY A 1 138 ? -1.470 -6.785 21.035 1.00 88.38 138 GLY A N 1
ATOM 1095 C CA . GLY A 1 138 ? -2.367 -5.632 21.101 1.00 88.38 138 GLY A CA 1
ATOM 1096 C C . GLY A 1 138 ? -2.013 -4.495 20.137 1.00 88.38 138 GLY A C 1
ATOM 1097 O O . GLY A 1 138 ? -2.825 -3.586 19.958 1.00 88.38 138 GLY A O 1
ATOM 1098 N N . ASN A 1 139 ? -0.859 -4.551 19.464 1.00 89.94 139 ASN A N 1
ATOM 1099 C CA . ASN A 1 139 ? -0.444 -3.515 18.520 1.00 89.94 139 ASN A CA 1
ATOM 1100 C C . ASN A 1 139 ? -1.232 -3.608 17.207 1.00 89.94 139 ASN A C 1
ATOM 1102 O O . ASN A 1 139 ? -1.536 -4.695 16.725 1.00 89.94 139 ASN A O 1
ATOM 1106 N N . MET A 1 140 ? -1.536 -2.470 16.579 1.00 90.56 140 MET A N 1
ATOM 1107 C CA . MET A 1 140 ? -2.258 -2.433 15.290 1.00 90.56 140 MET A CA 1
ATOM 1108 C C . MET A 1 140 ? -1.343 -2.663 14.079 1.00 90.56 140 MET A C 1
ATOM 1110 O O . MET A 1 140 ? -1.797 -3.016 12.992 1.00 90.56 140 MET A O 1
ATOM 1114 N N . TRP A 1 141 ? -0.037 -2.490 14.265 1.00 93.19 141 TRP A N 1
ATOM 1115 C CA . TRP A 1 141 ? 0.997 -2.733 13.268 1.00 93.19 141 TRP A CA 1
ATOM 1116 C C . TRP A 1 141 ? 2.169 -3.470 13.909 1.00 93.19 141 TRP A C 1
ATOM 1118 O O . TRP A 1 141 ? 2.437 -3.309 15.097 1.00 93.19 141 TRP A O 1
ATOM 1128 N N . LYS A 1 142 ? 2.902 -4.250 13.117 1.00 92.00 142 LYS A N 1
ATOM 1129 C CA . LYS A 1 142 ? 4.132 -4.919 13.563 1.00 92.00 142 LYS A CA 1
ATOM 1130 C C . LYS A 1 142 ? 5.182 -4.939 12.466 1.00 92.00 142 LYS A C 1
ATOM 1132 O O . LYS A 1 142 ? 4.832 -4.792 11.295 1.00 92.00 142 LYS A O 1
ATOM 1137 N N . GLU A 1 143 ? 6.437 -5.180 12.828 1.00 89.75 143 GLU A N 1
ATOM 1138 C CA . GLU A 1 143 ? 7.484 -5.442 11.840 1.00 89.75 143 GLU A CA 1
ATOM 1139 C C . GLU A 1 143 ? 7.139 -6.670 10.991 1.00 89.75 143 GLU A C 1
ATOM 1141 O O . GLU A 1 143 ? 6.667 -7.707 11.477 1.00 89.75 143 GLU A O 1
ATOM 1146 N N . ASP A 1 144 ? 7.331 -6.538 9.682 1.00 80.62 144 ASP A N 1
ATOM 1147 C CA . ASP A 1 144 ? 7.050 -7.602 8.735 1.00 80.62 144 ASP A CA 1
ATOM 1148 C C . ASP A 1 144 ? 8.185 -8.636 8.771 1.00 80.62 144 ASP A C 1
ATOM 1150 O O . ASP A 1 144 ? 9.180 -8.525 8.057 1.00 80.62 144 ASP A O 1
ATOM 1154 N N . ALA A 1 145 ? 8.019 -9.661 9.613 1.00 59.38 145 ALA A N 1
ATOM 1155 C CA . ALA A 1 145 ? 9.010 -10.706 9.903 1.00 59.38 145 ALA A CA 1
ATOM 1156 C C . ALA A 1 145 ? 9.610 -11.429 8.671 1.00 59.38 145 ALA A C 1
ATOM 1158 O O . ALA A 1 145 ? 10.599 -12.145 8.807 1.00 59.38 145 ALA A O 1
ATOM 1159 N N . GLY A 1 146 ? 9.027 -11.270 7.476 1.00 56.62 146 GLY A N 1
ATOM 1160 C CA . GLY A 1 146 ? 9.515 -11.865 6.229 1.00 56.62 146 GLY A CA 1
ATOM 1161 C C . GLY A 1 146 ? 10.507 -11.013 5.428 1.00 56.62 146 GLY A C 1
ATOM 1162 O O . GLY A 1 146 ? 11.000 -11.491 4.408 1.00 56.62 146 GLY A O 1
ATOM 1163 N N . LYS A 1 147 ? 10.789 -9.764 5.825 1.00 58.97 147 LYS A N 1
ATOM 1164 C CA . LYS A 1 147 ? 11.690 -8.870 5.081 1.00 58.97 147 LYS A CA 1
ATOM 1165 C C . LYS A 1 147 ? 12.610 -8.135 6.061 1.00 58.97 147 LYS A C 1
ATOM 1167 O O . LYS A 1 147 ? 12.173 -7.228 6.760 1.00 58.97 147 LYS A O 1
ATOM 1172 N N . LYS A 1 148 ? 13.885 -8.537 6.117 1.00 56.62 148 LYS A N 1
ATOM 1173 C CA . LYS A 1 148 ? 14.923 -7.772 6.822 1.00 56.62 148 LYS A CA 1
ATOM 1174 C C . LYS A 1 148 ? 15.384 -6.612 5.947 1.00 56.62 148 LYS A C 1
ATOM 1176 O O . LYS A 1 148 ? 15.518 -6.760 4.733 1.00 56.62 148 LYS A O 1
ATOM 1181 N N . CYS A 1 149 ? 15.591 -5.475 6.588 1.00 63.53 149 CYS A N 1
ATOM 1182 C CA . CYS A 1 149 ? 16.154 -4.277 6.002 1.00 63.53 149 CYS A CA 1
ATOM 1183 C C . CYS A 1 149 ? 17.459 -4.014 6.758 1.00 63.53 149 CYS A C 1
ATOM 1185 O O . CYS A 1 149 ? 17.431 -3.912 7.981 1.00 63.53 149 CYS A O 1
ATOM 1187 N N . ASP A 1 150 ? 18.586 -3.962 6.055 1.00 65.25 150 ASP A N 1
ATOM 1188 C CA . ASP A 1 150 ? 19.885 -3.609 6.640 1.00 65.25 150 ASP A CA 1
ATOM 1189 C C . ASP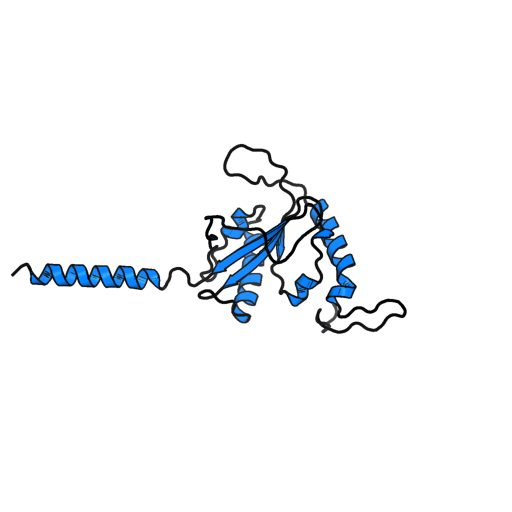 A 1 150 ? 20.001 -2.087 6.852 1.00 65.25 150 ASP A C 1
ATOM 1191 O O . ASP A 1 150 ? 20.911 -1.609 7.526 1.00 65.25 150 ASP A O 1
ATOM 1195 N N . SER A 1 151 ? 19.075 -1.315 6.270 1.00 73.06 151 SER A N 1
ATOM 1196 C CA . SER A 1 151 ? 18.924 0.119 6.530 1.00 73.06 151 SER A CA 1
ATOM 1197 C C . SER A 1 151 ? 17.972 0.389 7.701 1.00 73.06 151 SER A C 1
ATOM 1199 O O . SER A 1 151 ? 17.101 -0.424 7.997 1.00 73.06 151 SER A O 1
ATOM 1201 N N . ASP A 1 152 ? 18.048 1.589 8.285 1.00 77.00 152 ASP A N 1
ATOM 1202 C CA . ASP A 1 152 ? 17.138 2.039 9.356 1.00 77.00 152 ASP A CA 1
ATOM 1203 C C . ASP A 1 152 ? 15.674 2.239 8.895 1.00 77.00 152 ASP A C 1
ATOM 1205 O O . ASP A 1 152 ? 14.833 2.713 9.663 1.00 77.00 152 ASP A O 1
ATOM 1209 N N . ALA A 1 153 ? 15.345 1.948 7.631 1.00 84.50 153 ALA A N 1
ATOM 1210 C CA . ALA A 1 153 ? 13.964 1.920 7.165 1.00 84.50 153 ALA A CA 1
ATOM 1211 C C . ALA A 1 153 ? 13.232 0.690 7.726 1.00 84.50 153 ALA A C 1
ATOM 1213 O O . ALA A 1 153 ? 13.715 -0.440 7.640 1.00 84.50 153 ALA A O 1
ATOM 1214 N N . LYS A 1 154 ? 12.024 0.897 8.253 1.00 88.12 154 LYS A N 1
ATOM 1215 C CA . LYS A 1 154 ? 11.217 -0.153 8.885 1.00 88.12 154 LYS A CA 1
ATOM 1216 C C . LYS A 1 154 ? 10.194 -0.700 7.905 1.00 88.12 154 LYS A C 1
ATOM 1218 O O . LYS A 1 154 ? 9.399 0.052 7.341 1.00 88.12 154 LYS A O 1
ATOM 1223 N N . ILE A 1 155 ? 10.164 -2.018 7.736 1.00 91.88 155 ILE A N 1
ATOM 1224 C CA . ILE A 1 155 ? 9.100 -2.687 6.987 1.00 91.88 155 ILE A CA 1
ATOM 1225 C C . ILE A 1 155 ? 8.044 -3.124 7.990 1.00 91.88 155 ILE A C 1
ATOM 1227 O O . ILE A 1 155 ? 8.289 -3.984 8.831 1.00 91.88 155 ILE A O 1
ATOM 1231 N N . MET A 1 156 ? 6.866 -2.524 7.893 1.00 92.81 156 MET A N 1
ATOM 1232 C CA . MET A 1 156 ? 5.767 -2.747 8.823 1.00 92.81 156 MET A CA 1
ATOM 1233 C C . MET A 1 156 ? 4.596 -3.395 8.099 1.00 92.81 156 MET A C 1
ATOM 1235 O O . MET A 1 156 ? 4.444 -3.276 6.884 1.00 92.81 156 MET A O 1
ATOM 1239 N N . ARG A 1 157 ? 3.726 -4.054 8.855 1.00 95.06 157 ARG A N 1
ATOM 1240 C CA . ARG A 1 157 ? 2.497 -4.659 8.356 1.00 95.06 157 ARG A CA 1
ATOM 1241 C C . ARG A 1 157 ? 1.307 -4.216 9.192 1.00 95.06 157 ARG A C 1
ATOM 1243 O O . ARG A 1 157 ? 1.378 -4.243 10.417 1.00 95.06 157 ARG A O 1
ATOM 1250 N N . VAL A 1 158 ? 0.201 -3.922 8.515 1.00 96.06 158 VAL A N 1
ATOM 1251 C CA . VAL A 1 158 ? -1.134 -3.728 9.097 1.00 96.06 158 VAL A CA 1
ATOM 1252 C C . VAL A 1 158 ? -2.130 -4.675 8.423 1.00 96.06 158 VAL A C 1
ATOM 1254 O O . VAL A 1 158 ? -2.012 -4.977 7.229 1.00 96.06 158 VAL A O 1
ATOM 1257 N N . ILE A 1 159 ? -3.094 -5.182 9.189 1.00 96.88 159 ILE A N 1
ATOM 1258 C CA . ILE A 1 159 ? -4.113 -6.116 8.705 1.00 96.88 159 ILE A CA 1
ATOM 1259 C C . ILE A 1 159 ? -5.489 -5.486 8.873 1.00 96.88 159 ILE A C 1
ATOM 1261 O O . ILE A 1 159 ? -5.835 -5.008 9.948 1.00 96.88 159 ILE A O 1
ATOM 1265 N N . PHE A 1 160 ? -6.287 -5.550 7.814 1.00 97.38 160 PHE A N 1
ATOM 1266 C CA . PHE A 1 160 ? -7.701 -5.219 7.827 1.00 97.38 160 PHE A CA 1
ATOM 1267 C C . PHE A 1 160 ? -8.509 -6.461 7.508 1.00 97.38 160 PHE A C 1
ATOM 1269 O O . PHE A 1 160 ? -8.226 -7.142 6.525 1.00 97.38 160 PHE A O 1
ATOM 1276 N N . ASP A 1 161 ? -9.558 -6.725 8.272 1.00 96.19 161 ASP A N 1
ATOM 1277 C CA . ASP A 1 161 ? -10.497 -7.804 7.979 1.00 96.19 161 ASP A CA 1
ATOM 1278 C C . ASP A 1 161 ? -11.923 -7.264 8.039 1.00 96.19 161 ASP A C 1
ATOM 12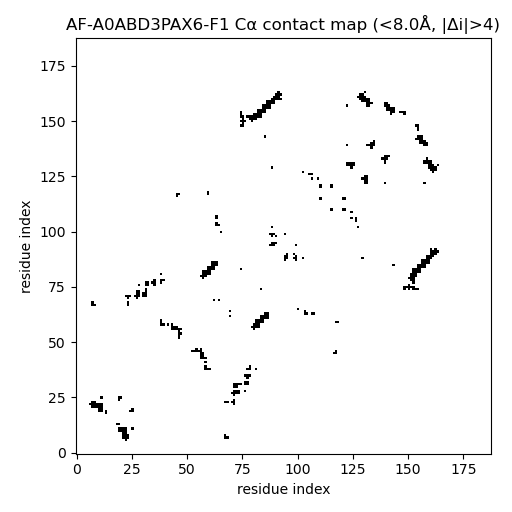80 O O . ASP A 1 161 ? -12.265 -6.455 8.902 1.00 96.19 161 ASP A O 1
ATOM 1284 N N . ARG A 1 162 ? -12.746 -7.665 7.071 1.00 90.50 162 ARG A N 1
ATOM 1285 C CA . ARG A 1 162 ? -14.139 -7.224 6.953 1.00 90.50 162 ARG A CA 1
ATOM 1286 C C . ARG A 1 162 ? -15.173 -8.196 7.514 1.00 90.50 162 ARG A C 1
ATOM 1288 O O . ARG A 1 162 ? -16.360 -8.015 7.259 1.00 90.50 162 ARG A O 1
ATOM 1295 N N . ASP A 1 163 ? -14.745 -9.221 8.251 1.00 75.94 163 ASP A N 1
ATOM 1296 C CA . ASP A 1 163 ? -15.657 -10.242 8.790 1.00 75.94 163 ASP A CA 1
ATOM 1297 C C . ASP A 1 163 ? -15.469 -10.578 10.277 1.00 75.94 163 ASP A C 1
ATOM 1299 O O . ASP A 1 163 ? -16.012 -11.560 10.776 1.00 75.94 163 ASP A O 1
ATOM 1303 N N . VAL A 1 164 ? -14.759 -9.733 11.028 1.00 58.34 164 VAL A N 1
ATOM 1304 C CA . VAL A 1 164 ? -14.445 -10.010 12.444 1.00 58.34 164 VAL A CA 1
ATOM 1305 C C . VAL A 1 164 ? -15.658 -9.842 13.379 1.00 58.34 164 VAL A C 1
ATOM 1307 O O . VAL A 1 164 ? -15.605 -10.266 14.523 1.00 58.34 164 VAL A O 1
ATOM 1310 N N . ALA A 1 165 ? -16.778 -9.245 12.938 1.00 49.28 165 ALA A N 1
ATOM 1311 C CA . ALA A 1 165 ? -17.866 -8.896 13.869 1.00 49.28 165 ALA A CA 1
ATOM 1312 C C . ALA A 1 165 ? -19.299 -8.839 13.295 1.00 49.28 165 ALA A C 1
ATOM 1314 O O . ALA A 1 165 ? -20.162 -8.181 13.875 1.00 49.28 165 ALA A O 1
ATOM 1315 N N . LYS A 1 166 ? -19.618 -9.550 12.200 1.00 47.34 166 LYS A N 1
ATOM 1316 C CA . LYS A 1 166 ? -21.032 -9.859 11.862 1.00 47.34 166 LYS A CA 1
ATOM 1317 C C . LYS A 1 166 ? -21.475 -11.272 12.278 1.00 47.34 166 LYS A C 1
ATOM 1319 O O . LYS A 1 166 ? -22.673 -11.556 12.235 1.00 47.34 166 LYS A O 1
ATOM 1324 N N . TRP A 1 167 ? -20.563 -12.129 12.754 1.00 43.56 167 TRP A N 1
ATOM 1325 C CA . TRP A 1 167 ? -20.883 -13.477 13.253 1.00 43.56 167 TRP A CA 1
ATOM 1326 C C . TRP A 1 167 ? -20.989 -13.567 14.786 1.00 43.56 167 TRP A C 1
ATOM 1328 O O . TRP A 1 167 ? -21.948 -14.149 15.293 1.00 43.56 167 TRP A O 1
ATOM 1338 N N . ASP A 1 168 ? -20.101 -12.922 15.547 1.00 44.22 168 ASP A N 1
ATOM 1339 C CA . ASP A 1 168 ? -20.136 -13.023 17.018 1.00 44.22 168 ASP A CA 1
ATOM 1340 C C . ASP A 1 168 ? -21.323 -12.281 17.657 1.00 44.22 168 ASP A C 1
ATOM 1342 O O . ASP A 1 168 ? -21.864 -12.727 18.671 1.00 44.22 168 ASP A O 1
ATOM 1346 N N . ALA A 1 169 ? -21.853 -11.248 16.992 1.00 45.59 169 ALA A N 1
ATOM 1347 C CA . ALA A 1 169 ? -23.117 -10.606 17.364 1.00 45.59 169 ALA A CA 1
ATOM 1348 C C . ALA A 1 169 ? -24.351 -11.526 17.192 1.00 45.59 169 ALA A C 1
ATOM 1350 O O . ALA A 1 169 ? -25.372 -11.323 17.849 1.00 45.59 169 ALA A O 1
ATOM 1351 N N . LYS A 1 170 ? -24.283 -12.574 16.350 1.00 46.69 170 LYS A N 1
ATOM 1352 C CA . LYS A 1 170 ? -25.351 -13.589 16.248 1.00 46.69 170 LYS A CA 1
ATOM 1353 C C . LYS A 1 170 ? -25.303 -14.608 17.392 1.00 46.69 170 LYS A C 1
ATOM 1355 O O . LYS A 1 170 ? -26.362 -15.097 17.785 1.00 46.69 170 LYS A O 1
ATOM 1360 N N . ARG A 1 171 ? -24.126 -14.910 17.959 1.00 46.09 171 ARG A N 1
ATOM 1361 C CA . ARG A 1 171 ? -23.991 -15.831 19.109 1.00 46.09 171 ARG A CA 1
ATOM 1362 C C . ARG A 1 171 ? -24.515 -15.195 20.395 1.00 46.09 171 ARG A C 1
ATOM 1364 O O . ARG A 1 171 ? -25.384 -15.786 21.037 1.00 46.09 171 ARG A O 1
ATOM 1371 N N . SER A 1 172 ? -24.115 -13.959 20.688 1.00 44.94 172 SER A N 1
ATOM 1372 C CA . SER A 1 172 ? -24.587 -13.200 21.858 1.00 44.94 172 SER A CA 1
ATOM 1373 C C . SER A 1 172 ? -26.094 -12.895 21.823 1.00 44.94 172 SER A C 1
ATOM 1375 O O . SER A 1 172 ? -26.754 -12.939 22.864 1.00 44.94 172 SER A O 1
ATOM 1377 N N . ALA A 1 173 ? -26.681 -12.692 20.636 1.00 51.75 173 ALA A N 1
ATOM 1378 C CA . ALA A 1 173 ? -28.132 -12.542 20.451 1.00 51.75 173 ALA A CA 1
ATOM 1379 C C . ALA A 1 173 ? -28.930 -13.865 20.564 1.00 51.75 173 ALA A C 1
ATOM 1381 O O . ALA A 1 173 ? -30.137 -13.846 20.821 1.00 51.75 173 ALA A O 1
ATOM 1382 N N . SER A 1 174 ? -28.286 -15.024 20.372 1.00 49.16 174 SER A N 1
ATOM 1383 C CA . SER A 1 174 ? -28.923 -16.348 20.490 1.00 49.16 174 SER A CA 1
ATOM 1384 C C . SER A 1 174 ? -28.922 -16.890 21.927 1.00 49.16 174 SER A C 1
ATOM 1386 O O . SER A 1 174 ? -29.915 -17.481 22.361 1.00 49.16 174 SER A O 1
ATOM 1388 N N . ASP A 1 175 ? -27.867 -16.606 22.700 1.00 50.66 175 ASP A N 1
ATOM 1389 C CA . ASP A 1 175 ? -27.752 -17.007 24.110 1.00 50.66 175 ASP A CA 1
ATOM 1390 C C . ASP A 1 175 ? -28.672 -16.190 25.026 1.00 50.66 175 ASP A C 1
ATOM 1392 O O . ASP A 1 175 ? -29.324 -16.734 25.922 1.00 50.66 175 ASP A O 1
ATOM 1396 N N . SER A 1 176 ? -28.838 -14.898 24.737 1.00 54.06 176 SER A N 1
ATOM 1397 C CA . SER A 1 176 ? -29.787 -14.021 25.437 1.00 54.06 176 SER A CA 1
ATOM 1398 C C . SER A 1 176 ? -31.257 -14.401 25.175 1.00 54.06 176 SER A C 1
ATOM 1400 O O . SER A 1 176 ? -32.105 -14.260 26.062 1.00 54.06 176 SER A O 1
ATOM 1402 N N . LYS A 1 177 ? -31.576 -14.989 24.010 1.00 54.59 177 LYS A N 1
ATOM 1403 C CA . LYS A 1 177 ? -32.904 -15.570 23.725 1.00 54.59 177 LYS A CA 1
ATOM 1404 C C . LYS A 1 177 ? -33.165 -16.881 24.480 1.00 54.59 177 LYS A C 1
ATOM 1406 O O . LYS A 1 177 ? -34.278 -17.071 24.969 1.00 54.59 177 LYS A O 1
ATOM 1411 N N . LYS A 1 178 ? -32.165 -17.759 24.640 1.00 53.00 178 LYS A N 1
ATOM 1412 C CA . LYS A 1 178 ? -32.300 -19.011 25.418 1.00 53.00 178 LYS A CA 1
ATOM 1413 C C . LYS A 1 178 ? -32.432 -18.764 26.926 1.00 53.00 178 LYS A C 1
ATOM 1415 O O . LYS A 1 178 ? -33.249 -19.415 27.577 1.00 53.00 178 LYS A O 1
ATOM 1420 N N . GLN A 1 179 ? -31.706 -17.789 27.478 1.00 51.72 179 GLN A N 1
ATOM 1421 C CA . GLN A 1 179 ? -31.826 -17.426 28.898 1.00 51.72 179 GLN A CA 1
ATOM 1422 C C . GLN A 1 179 ? -33.185 -16.796 29.247 1.00 51.72 179 GLN A C 1
ATOM 1424 O O . GLN A 1 179 ? -33.727 -17.063 30.321 1.00 51.72 179 GLN A O 1
ATOM 1429 N N . ASN A 1 180 ? -33.782 -16.018 28.338 1.00 55.06 180 ASN A N 1
ATOM 1430 C CA . ASN A 1 180 ? -35.107 -15.425 28.554 1.00 55.06 180 ASN A CA 1
ATOM 1431 C C . ASN A 1 180 ? -36.267 -16.417 28.358 1.00 55.06 180 ASN A C 1
ATOM 1433 O O . ASN A 1 180 ? -37.297 -16.276 29.016 1.00 55.06 180 ASN A O 1
ATOM 1437 N N . ALA A 1 181 ? -36.101 -17.448 27.523 1.00 52.44 181 ALA A N 1
ATOM 1438 C CA . ALA A 1 181 ? -37.083 -18.527 27.390 1.00 52.44 181 ALA A CA 1
ATOM 1439 C C . ALA A 1 181 ? -37.142 -19.424 28.645 1.00 52.44 181 ALA A C 1
ATOM 1441 O O . ALA A 1 181 ? -38.229 -19.782 29.086 1.00 52.44 181 ALA A O 1
ATOM 1442 N N . SER A 1 182 ? -35.995 -19.707 29.277 1.00 51.22 182 SER A N 1
ATOM 1443 C CA . SER A 1 182 ? -35.901 -20.527 30.502 1.00 51.22 182 SER A CA 1
ATOM 1444 C C . SER A 1 182 ? -36.447 -19.828 31.764 1.00 51.22 182 SER A C 1
ATOM 1446 O O . SER A 1 182 ? -36.940 -20.472 32.688 1.00 51.22 182 SER A O 1
ATOM 1448 N N . LYS A 1 183 ? -36.435 -18.486 31.803 1.00 54.19 183 LYS A N 1
ATOM 1449 C CA . LYS A 1 183 ? -37.040 -17.699 32.897 1.00 54.19 183 LYS A CA 1
ATOM 1450 C C . LYS A 1 183 ? -38.569 -17.604 32.813 1.00 54.19 183 LYS A C 1
ATOM 1452 O O . LYS A 1 183 ? -39.209 -17.363 33.833 1.00 54.19 183 LYS A O 1
ATOM 1457 N N . LYS A 1 184 ? -39.160 -17.797 31.628 1.00 54.00 184 LYS A N 1
ATOM 1458 C CA . LYS A 1 184 ? -40.616 -17.713 31.414 1.00 54.00 184 LYS A CA 1
ATOM 1459 C C . LYS A 1 184 ? -41.368 -18.987 31.817 1.00 54.00 184 LYS A C 1
ATOM 1461 O O . LYS A 1 184 ? -42.544 -18.901 32.134 1.00 54.00 184 LYS A O 1
ATOM 1466 N N . THR A 1 185 ? -40.697 -20.137 31.868 1.00 52.38 185 THR A N 1
ATOM 1467 C CA . THR A 1 185 ? -41.271 -21.435 32.274 1.00 52.38 185 THR A CA 1
ATOM 1468 C C . THR A 1 185 ? -41.163 -21.740 33.772 1.00 52.38 185 THR A C 1
ATOM 1470 O O . THR A 1 185 ? -41.716 -22.736 34.217 1.00 52.38 185 THR A O 1
ATOM 1473 N N . LYS A 1 186 ? -40.490 -20.893 34.568 1.00 52.31 186 LYS A N 1
ATOM 1474 C CA . LYS A 1 186 ? -40.394 -21.016 36.042 1.00 52.31 186 LYS A CA 1
ATOM 1475 C C . LYS A 1 186 ? -41.312 -20.058 36.822 1.00 52.31 186 LYS A C 1
ATOM 1477 O O . LYS A 1 186 ? -41.227 -19.995 38.043 1.00 52.31 186 LYS A O 1
ATOM 1482 N N . LYS A 1 187 ? -42.154 -19.288 36.127 1.00 50.62 187 LYS A N 1
ATOM 1483 C CA . LYS A 1 187 ? -43.228 -18.465 36.707 1.00 50.62 187 LYS A CA 1
ATOM 1484 C C . LYS A 1 187 ? -44.573 -18.991 36.203 1.00 50.62 187 LYS A C 1
ATOM 1486 O O . LYS A 1 187 ? -45.171 -18.381 35.324 1.00 50.62 187 LYS A O 1
ATOM 1491 N N . LEU A 1 188 ? -44.976 -20.145 36.719 1.00 40.38 188 LEU A N 1
ATOM 1492 C CA . LEU A 1 188 ? -46.326 -20.708 36.693 1.00 40.38 188 LEU A CA 1
ATOM 1493 C C . LEU A 1 188 ? -46.428 -21.665 37.878 1.00 40.38 188 LEU A C 1
ATOM 1495 O O . LEU A 1 188 ? -45.446 -22.416 38.076 1.00 40.38 188 LEU A O 1
#

Sequence (188 aa):
MHPYRLEMTSRPFPREDEDDANLASRWRRRVSIYLGKELTRIRSPPRLGEEGEEGEGGPILVNLASEEYSSCIDANLLPRNAIFLNVVFLHAGRVISVHAKRARGCMARYLAEVGARTLRDVCDFDREGYRCVAFADGNMWKEDAGKKCDSDAKIMRVIFDRDVAKWDAKRSASDSKKQNASKKTKKL

Solvent-accessible surface area (backbone atoms only — not comparable to full-atom values): 10942 Å² total; per-residue (Å²): 134,81,93,82,89,83,60,41,74,41,68,54,83,81,51,101,88,51,91,50,78,18,36,22,64,67,40,18,66,61,51,16,47,50,52,22,54,53,48,71,66,56,78,75,79,46,66,70,64,89,74,95,55,93,49,89,40,44,52,76,47,77,41,64,66,54,68,66,64,48,62,18,53,42,61,56,52,35,46,72,47,20,33,43,33,42,63,43,48,27,54,71,89,36,75,45,71,72,58,34,56,51,48,31,57,52,48,56,51,49,42,61,75,71,61,55,73,49,75,62,54,60,48,67,49,59,66,95,57,28,33,57,41,60,47,99,88,65,41,58,57,44,73,36,90,89,56,90,49,96,35,66,23,44,45,30,34,35,41,29,33,43,45,85,66,77,58,61,60,53,52,61,58,50,53,58,52,53,57,55,56,62,59,59,73,74,72,122

Radius of gyration: 22.16 Å; Cα contacts (8 Å, |Δi|>4): 266; chains: 1; bounding box: 72×39×61 Å